Protein AF-0000000072326007 (afdb_homodimer)

pLDDT: mean 93.31, std 6.3, range [55.97, 98.69]

Radius of gyration: 21.07 Å; Cα contacts (8 Å, |Δi|>4): 346; chains: 2; bounding box: 52×55×47 Å

Solvent-accessible surface area (backbone atoms only — not comparable to full-atom values): 16087 Å² total; per-residue (Å²): 111,62,70,92,54,35,61,94,71,36,60,67,53,42,43,45,50,32,36,53,51,51,52,56,65,44,43,69,59,29,54,76,71,71,46,52,70,72,52,46,54,52,47,32,53,38,59,69,48,59,64,36,42,52,63,55,55,14,56,75,69,72,48,51,56,84,61,43,48,60,51,48,52,53,36,33,75,72,50,32,32,45,77,41,69,30,87,87,47,66,87,37,43,30,35,30,66,31,74,58,35,56,54,44,52,60,54,47,60,65,43,43,60,56,51,51,45,61,57,44,60,79,39,83,71,48,75,68,51,49,53,49,52,44,50,54,35,48,47,52,38,52,38,57,58,76,103,113,62,70,90,52,35,61,92,70,35,60,67,53,42,44,44,51,32,37,52,52,51,53,58,6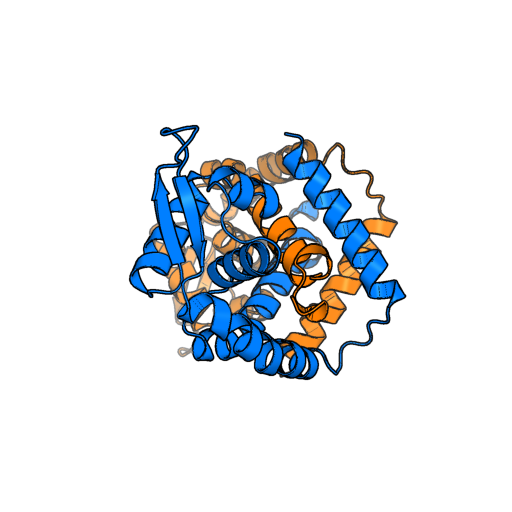6,44,41,68,58,30,53,75,73,71,47,50,70,71,53,46,54,52,47,33,52,38,57,71,48,58,63,37,41,53,64,57,53,14,56,73,68,72,46,50,56,84,60,44,49,60,51,49,53,54,35,33,74,71,50,32,32,45,78,41,70,30,86,87,47,65,87,39,43,30,35,30,65,30,74,59,35,55,53,42,52,61,54,45,60,64,44,43,59,57,50,50,45,62,56,44,61,78,38,83,72,46,73,69,51,49,52,50,51,45,51,54,34,49,48,52,37,54,37,56,57,77,104

Foldseek 3Di:
DPPCPDLVPDPVNVVVVVVVVLQVLCVVLVVVVVAHPVLVLLLVVCLVPFWAWLVVSCVVVVHDSVVSVVSLVVVVVVVQKDWDQDPVHRVTIIIGGDPSSNVVVVVCVVRPCVSVCVVCVPPPDDPVNVVVVVVVVVVVVVVVSVD/DPPVPDLVPDPVNVVVVVVVVLQVLCVVLVVVVVAHPVLVLLLVVCLVPFWAWLVVSCVVVVHDSVVSVVSLVVVVVVVQKDWDQDPVHRVTIIIGGDPSSNVVVVVCVVRPCVSVCVVCVPPPDDPVNVVVVVVVVVVVVVVVSVD

Secondary structure (DSSP, 8-state):
--GGG-GGG-HHHHHHHHHHHHHHHHHHHHHHHT--HHHHHHHHHHHHS-SEEHHHHHHHTT--HHHHHHHHHHHHHTTSEEEEE-SS-TTPEEEEE-HHHHHHHHHHHHHHHHHHHHHTTT----HHHHHHHHHHHHHHHHHHH--/--GGG-GGG-HHHHHHHHHHHHHHHHHHHHHHHT--HHHHHHHHHHHHS-SEEHHHHHHHTT--HHHHHHHHHHHHHTTSEEEEE-SS-TTPEEEEE-HHHHHHHHHHHHHHHHHHHHHTTT----HHHHHHHHHHHHHHHHHHH--

Nearest PDB structures (foldseek):
  1z9c-assembly2_C  TM=9.211E-01  e=9.584E-12  Bacillus subtilis
  7kua-assembly1_A-2  TM=8.214E-01  e=7.691E-07  Pseudomonas putida
  7kfq-assembly1_A  TM=7.464E-01  e=2.850E-07  Variovorax paradoxus
  3voe-assembly1_A  TM=7.636E-01  e=9.858E-07  Escherichia coli K-12
  3bpx-assembly1_A  TM=7.629E-01  e=1.042E-05  unclassified

Sequence (294 aa):
MHEELRLDNQVCFRLYTATRLITQAYTPLLNELGITYPQYLVMMVLWEQDAQPVNDIARRLLLETNTVTPLLQRMEKLGIVTRQRGKEDKRQQIVSLTEKGKAMEEQAYQVIPAGMGRELSACPFQFDDYERLAGELDTIINTLRQRMHEELRLDNQVCFRLYTATRLITQAYTPLLNELGITYPQYLVMMVLWEQDAQPVNDIARRLLLETNTVTPLLQRMEKLGIVTRQRGKEDKRQQIVSLTEKGKAMEEQAYQVIPAGMGRELSACPFQFDDYERLAGELDTIINTLRQR

Structure (mmCIF, N/CA/C/O backbone):
data_AF-0000000072326007-model_v1
#
loop_
_entity.id
_entity.type
_entity.pdbx_description
1 polymer 'HTH-type transcriptional regulator SarZ'
#
loop_
_atom_site.group_PDB
_atom_site.id
_atom_site.type_symbol
_atom_site.label_atom_id
_atom_site.label_alt_id
_atom_site.label_comp_id
_atom_site.label_asym_id
_atom_site.label_entity_id
_atom_site.label_seq_id
_atom_site.pdbx_PDB_ins_code
_atom_site.Cartn_x
_atom_site.Cartn_y
_atom_site.Cartn_z
_atom_site.occupancy
_atom_site.B_iso_or_equiv
_atom_site.auth_seq_id
_atom_site.auth_comp_id
_atom_site.auth_asym_id
_atom_site.auth_atom_id
_atom_site.pdbx_PDB_model_num
ATOM 1 N N . MET A 1 1 ? -3.59 25.75 7.551 1 75.56 1 MET A N 1
ATOM 2 C CA . MET A 1 1 ? -2.947 24.531 7.059 1 75.56 1 MET A CA 1
ATOM 3 C C . MET A 1 1 ? -2.031 24.844 5.879 1 75.56 1 MET A C 1
ATOM 5 O O . MET A 1 1 ? -2.355 25.672 5.035 1 75.56 1 MET A O 1
ATOM 9 N N . HIS A 1 2 ? -0.816 24.359 5.918 1 85.25 2 HIS A N 1
ATOM 10 C CA . HIS A 1 2 ? 0.082 24.453 4.773 1 85.25 2 HIS A CA 1
ATOM 11 C C . HIS A 1 2 ? -0.462 23.672 3.58 1 85.25 2 HIS A C 1
ATOM 13 O O . HIS A 1 2 ? -0.82 22.5 3.711 1 85.25 2 HIS A O 1
ATOM 19 N N . GLU A 1 3 ? -0.587 24.344 2.475 1 85.81 3 GLU A N 1
ATOM 20 C CA . GLU A 1 3 ? -1.157 23.75 1.269 1 85.81 3 GLU A CA 1
ATOM 21 C C . GLU A 1 3 ? -0.431 22.453 0.892 1 85.81 3 GLU A C 1
ATOM 23 O O . GLU A 1 3 ? -1.045 21.516 0.374 1 85.81 3 GLU A O 1
ATOM 28 N N . GLU A 1 4 ? 0.843 22.422 1.226 1 86.12 4 GLU A N 1
ATOM 29 C CA . GLU A 1 4 ? 1.687 21.281 0.894 1 86.12 4 GLU A CA 1
ATOM 30 C C . GLU A 1 4 ? 1.245 20.031 1.651 1 86.12 4 GLU A C 1
ATOM 32 O O . GLU A 1 4 ? 1.586 18.906 1.265 1 86.12 4 GLU A O 1
ATOM 37 N N . LEU A 1 5 ? 0.429 20.297 2.662 1 88.44 5 LEU A N 1
ATOM 38 C CA . LEU A 1 5 ? 0.046 19.172 3.508 1 88.44 5 LEU A CA 1
ATOM 39 C C . LEU A 1 5 ? -1.413 18.797 3.279 1 88.44 5 LEU A C 1
ATOM 41 O O . LEU A 1 5 ? -1.913 17.844 3.883 1 88.44 5 LEU A O 1
ATOM 45 N N . ARG A 1 6 ? -2.041 19.5 2.416 1 91.38 6 ARG A N 1
ATOM 46 C CA . ARG A 1 6 ? -3.438 19.188 2.129 1 91.38 6 ARG A CA 1
ATOM 47 C C . ARG A 1 6 ? -3.576 17.781 1.538 1 91.38 6 ARG A C 1
ATOM 49 O O . ARG A 1 6 ? -2.867 17.438 0.594 1 91.38 6 ARG A O 1
ATOM 56 N N . LEU A 1 7 ? -4.508 17.016 2.074 1 92.94 7 LEU A N 1
ATOM 57 C CA . LEU A 1 7 ? -4.707 15.625 1.706 1 92.94 7 LEU A CA 1
ATOM 58 C C . LEU A 1 7 ? -4.957 15.484 0.208 1 92.94 7 LEU A C 1
ATOM 60 O O . LEU A 1 7 ? -4.375 14.617 -0.447 1 92.94 7 LEU A O 1
ATOM 64 N N . ASP A 1 8 ? -5.77 16.406 -0.329 1 89.88 8 ASP A N 1
ATOM 65 C CA . ASP A 1 8 ? -6.188 16.312 -1.725 1 89.88 8 ASP A CA 1
ATOM 66 C C . ASP A 1 8 ? -5.016 16.578 -2.666 1 89.88 8 ASP A C 1
ATOM 68 O O . ASP A 1 8 ? -5.094 16.281 -3.861 1 89.88 8 ASP A O 1
ATOM 72 N N . ASN A 1 9 ? -3.947 17.188 -2.127 1 87.5 9 ASN A N 1
ATOM 73 C CA . ASN A 1 9 ? -2.777 17.484 -2.939 1 87.5 9 ASN A CA 1
ATOM 74 C C . ASN A 1 9 ? -1.728 16.391 -2.855 1 87.5 9 ASN A C 1
ATOM 76 O O . ASN A 1 9 ? -0.704 16.438 -3.539 1 87.5 9 ASN A O 1
ATOM 80 N N . GLN A 1 10 ? -1.984 15.383 -2.088 1 90.44 10 GLN A N 1
ATOM 81 C CA . GLN A 1 10 ? -1.023 14.312 -1.855 1 90.44 10 GLN A CA 1
ATOM 82 C C . GLN A 1 10 ? -1.213 13.18 -2.857 1 90.44 10 GLN A C 1
ATOM 84 O O . GLN A 1 10 ? -2.133 12.367 -2.721 1 90.44 10 GLN A O 1
ATOM 89 N N . VAL A 1 11 ? -0.327 13.07 -3.82 1 90.12 11 VAL A N 1
ATOM 90 C CA . VAL A 1 11 ? -0.345 11.953 -4.762 1 90.12 11 VAL A CA 1
ATOM 91 C C . VAL A 1 11 ? -0.05 10.648 -4.023 1 90.12 11 VAL A C 1
ATOM 93 O O . VAL A 1 11 ? -0.603 9.602 -4.359 1 90.12 11 VAL A O 1
ATOM 96 N N . CYS A 1 12 ? 0.784 10.797 -2.992 1 92.62 12 CYS A N 1
ATOM 97 C CA . CYS A 1 12 ? 1.143 9.625 -2.199 1 92.62 12 CYS A CA 1
ATOM 98 C C . CYS A 1 12 ? -0.077 9.055 -1.483 1 92.62 12 CYS A C 1
ATOM 100 O O . CYS A 1 12 ? -0.187 7.84 -1.303 1 92.62 12 CYS A O 1
ATOM 102 N N . PHE A 1 13 ? -1.052 9.875 -1.133 1 95.38 13 PHE A N 1
ATOM 103 C CA . PHE A 1 13 ? -2.287 9.383 -0.534 1 95.38 13 PHE A CA 1
ATOM 104 C C . PHE A 1 13 ? -3.1 8.586 -1.546 1 95.38 13 PHE A C 1
ATOM 106 O O . PHE A 1 13 ? -3.641 7.523 -1.22 1 95.38 13 PHE A O 1
ATOM 113 N N . ARG A 1 14 ? -3.207 9.078 -2.771 1 94.81 14 ARG A N 1
ATOM 114 C CA . ARG A 1 14 ? -3.928 8.375 -3.828 1 94.81 14 ARG A CA 1
ATOM 115 C C . ARG A 1 14 ? -3.297 7.012 -4.109 1 94.81 14 ARG A C 1
ATOM 117 O O . ARG A 1 14 ? -4.004 6.023 -4.305 1 94.81 14 ARG A O 1
ATOM 124 N N . LEU A 1 15 ? -1.958 6.992 -4.125 1 95.56 15 LEU A N 1
ATOM 125 C CA . LEU A 1 15 ? -1.24 5.738 -4.32 1 95.56 15 LEU A CA 1
ATOM 126 C C . LEU A 1 15 ? -1.548 4.754 -3.195 1 95.56 15 LEU A C 1
ATOM 128 O O . LEU A 1 15 ? -1.872 3.594 -3.451 1 95.56 15 LEU A O 1
ATOM 132 N N . TYR A 1 16 ? -1.496 5.262 -2.025 1 96.25 16 TYR A N 1
ATOM 133 C CA . TYR A 1 16 ? -1.762 4.453 -0.841 1 96.25 16 TYR A CA 1
ATOM 134 C C . TYR A 1 16 ? -3.182 3.898 -0.867 1 96.25 16 TYR A C 1
ATOM 136 O O . TYR A 1 16 ? -3.391 2.701 -0.655 1 96.25 16 TYR A O 1
ATOM 144 N N . THR A 1 17 ? -4.152 4.73 -1.136 1 96.75 17 THR A N 1
ATOM 145 C CA . THR A 1 17 ? -5.559 4.348 -1.148 1 96.75 17 THR A CA 1
ATOM 146 C C . THR A 1 17 ? -5.836 3.334 -2.254 1 96.75 17 THR A C 1
ATOM 148 O O . THR A 1 17 ? -6.48 2.311 -2.02 1 96.75 17 THR A O 1
ATOM 151 N N . ALA A 1 18 ? -5.312 3.643 -3.451 1 95.56 18 ALA A N 1
ATOM 152 C CA . ALA A 1 18 ? -5.496 2.729 -4.574 1 95.56 18 ALA A CA 1
ATOM 153 C C . ALA A 1 18 ? -4.945 1.344 -4.254 1 95.56 18 ALA A C 1
ATOM 155 O O . ALA A 1 18 ? -5.613 0.333 -4.48 1 95.56 18 ALA A O 1
ATOM 156 N N . THR A 1 19 ? -3.76 1.33 -3.727 1 96.44 19 THR A N 1
ATOM 157 C CA . THR A 1 19 ? -3.102 0.065 -3.422 1 96.44 19 THR A CA 1
ATOM 158 C C . THR A 1 19 ? -3.85 -0.683 -2.32 1 96.44 19 THR A C 1
ATOM 160 O O . THR A 1 19 ? -4 -1.905 -2.387 1 96.44 19 THR A O 1
ATOM 163 N N . ARG A 1 20 ? -4.301 0.01 -1.278 1 95.81 20 ARG A N 1
ATOM 164 C CA . ARG A 1 20 ? -5.086 -0.61 -0.215 1 95.81 20 ARG A CA 1
ATOM 165 C C . ARG A 1 20 ? -6.352 -1.251 -0.77 1 95.81 20 ARG A C 1
ATOM 167 O O . ARG A 1 20 ? -6.664 -2.4 -0.453 1 95.81 20 ARG A O 1
ATOM 174 N N . LEU A 1 21 ? -7.051 -0.555 -1.608 1 95.5 21 LEU A N 1
ATOM 175 C CA . LEU A 1 21 ? -8.305 -1.035 -2.172 1 95.5 21 LEU A CA 1
ATOM 176 C C . LEU A 1 21 ? -8.07 -2.219 -3.104 1 95.5 2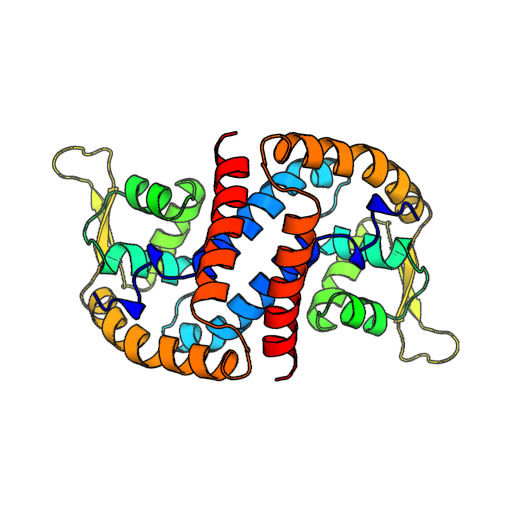1 LEU A C 1
ATOM 178 O O . LEU A 1 21 ? -8.859 -3.168 -3.125 1 95.5 21 LEU A O 1
ATOM 182 N N . ILE A 1 22 ? -6.984 -2.15 -3.879 1 95.19 22 ILE A N 1
ATOM 183 C CA . ILE A 1 22 ? -6.629 -3.256 -4.762 1 95.19 22 ILE A CA 1
ATOM 184 C C . ILE A 1 22 ? -6.309 -4.496 -3.932 1 95.19 22 ILE A C 1
ATOM 186 O O . ILE A 1 22 ? -6.805 -5.59 -4.223 1 95.19 22 ILE A O 1
ATOM 190 N N . THR A 1 23 ? -5.48 -4.34 -2.924 1 95.94 23 THR A N 1
ATOM 191 C CA . THR A 1 23 ? -5.121 -5.469 -2.07 1 95.94 23 THR A CA 1
ATOM 192 C C . THR A 1 23 ? -6.352 -6.027 -1.366 1 95.94 23 THR A C 1
ATOM 194 O O . THR A 1 23 ? -6.488 -7.242 -1.217 1 95.94 23 THR A O 1
ATOM 197 N N . GLN A 1 24 ? -7.254 -5.141 -0.968 1 95.25 24 GLN A N 1
ATOM 198 C CA . GLN A 1 24 ? -8.516 -5.566 -0.37 1 95.25 24 GLN A CA 1
ATOM 199 C C . GLN A 1 24 ? -9.336 -6.391 -1.354 1 95.25 24 GLN A C 1
ATOM 201 O O . GLN A 1 24 ? -10.023 -7.34 -0.958 1 95.25 24 GLN A O 1
ATOM 206 N N . ALA A 1 25 ? -9.281 -6.02 -2.605 1 95.06 25 ALA A N 1
ATOM 207 C CA . ALA A 1 25 ? -10.016 -6.746 -3.639 1 95.06 25 ALA A CA 1
ATOM 208 C C . ALA A 1 25 ? -9.422 -8.133 -3.857 1 95.06 25 ALA A C 1
ATOM 210 O O . ALA A 1 25 ? -10.133 -9.078 -4.199 1 95.06 25 ALA A O 1
ATOM 211 N N . TYR A 1 26 ? -8.094 -8.258 -3.656 1 96.62 26 TYR A N 1
ATOM 212 C CA . TYR A 1 26 ? -7.418 -9.539 -3.803 1 96.62 26 TYR A CA 1
ATOM 213 C C . TYR A 1 26 ? -7.758 -10.469 -2.645 1 96.62 26 TYR A C 1
ATOM 215 O O . TYR A 1 26 ? -7.73 -11.695 -2.793 1 96.62 26 TYR A O 1
ATOM 223 N N . THR A 1 27 ? -8.055 -9.906 -1.534 1 97.19 27 THR A N 1
ATOM 224 C CA . THR A 1 27 ? -8.055 -10.617 -0.261 1 97.19 27 THR A CA 1
ATOM 225 C C . THR A 1 27 ? -9.039 -11.781 -0.298 1 97.19 27 THR A C 1
ATOM 227 O O . THR A 1 27 ? -8.664 -12.93 -0.028 1 97.19 27 THR A O 1
ATOM 230 N N . PRO A 1 28 ? -10.305 -11.555 -0.719 1 96.56 28 PRO A N 1
ATOM 231 C CA . PRO A 1 28 ? -11.234 -12.688 -0.725 1 96.56 28 PRO A CA 1
ATOM 232 C C . PRO A 1 28 ? -10.812 -13.797 -1.688 1 96.56 28 PRO A C 1
ATOM 234 O O . PRO A 1 28 ? -11.062 -14.977 -1.429 1 96.56 28 PRO A O 1
ATOM 237 N N . LEU A 1 29 ? -10.188 -13.445 -2.779 1 97.19 29 LEU A N 1
ATOM 238 C CA . LEU A 1 29 ? -9.719 -14.422 -3.758 1 97.19 29 LEU A CA 1
ATOM 239 C C . LEU A 1 29 ? -8.539 -15.219 -3.209 1 97.19 29 LEU A C 1
ATOM 241 O O . LEU A 1 29 ? -8.484 -16.438 -3.373 1 97.19 29 LEU A O 1
ATOM 245 N N . LEU A 1 30 ? -7.656 -14.547 -2.463 1 97.75 30 LEU A N 1
ATOM 246 C CA . LEU A 1 30 ? -6.453 -15.18 -1.928 1 97.75 30 LEU A CA 1
ATOM 247 C C . LEU A 1 30 ? -6.781 -16.016 -0.692 1 97.75 30 LEU A C 1
ATOM 249 O O . LEU A 1 30 ? -6.125 -17.016 -0.425 1 97.75 30 LEU A O 1
ATOM 253 N N . ASN A 1 31 ? -7.824 -15.547 -0.003 1 96.94 31 ASN A N 1
ATOM 254 C CA . ASN A 1 31 ? -8.305 -16.359 1.11 1 96.94 31 ASN A CA 1
ATOM 255 C C . ASN A 1 31 ? -8.711 -17.75 0.651 1 96.94 31 ASN A C 1
ATOM 257 O O . ASN A 1 31 ? -8.492 -18.734 1.366 1 96.94 31 ASN A O 1
ATOM 261 N N . GLU A 1 32 ? -9.258 -17.828 -0.503 1 95.56 32 GLU A N 1
ATOM 262 C CA . GLU A 1 32 ? -9.641 -19.125 -1.064 1 95.56 32 GLU A CA 1
ATOM 263 C C . GLU A 1 32 ? -8.414 -20 -1.299 1 95.56 32 GLU A C 1
ATOM 265 O O . GLU A 1 32 ? -8.508 -21.234 -1.23 1 95.56 32 GLU A O 1
ATOM 270 N N . LEU A 1 33 ? -7.297 -19.375 -1.522 1 96.56 33 LEU A N 1
ATOM 271 C CA . LEU A 1 33 ? -6.055 -20.078 -1.784 1 96.56 33 LEU A CA 1
ATOM 272 C C . LEU A 1 33 ? -5.258 -20.281 -0.497 1 96.56 33 LEU A C 1
ATOM 274 O O . LEU A 1 33 ? -4.281 -21.031 -0.476 1 96.56 33 LEU A O 1
ATOM 278 N N . GLY A 1 34 ? -5.66 -19.578 0.556 1 97.19 34 GLY A N 1
ATOM 279 C CA . GLY A 1 34 ? -5.023 -19.719 1.854 1 97.19 34 GLY A CA 1
ATOM 280 C C . GLY A 1 34 ? -3.729 -18.938 1.977 1 97.19 34 GLY A C 1
ATOM 281 O O . GLY A 1 34 ? -2.842 -19.312 2.746 1 97.19 34 GLY A O 1
ATOM 282 N N . ILE A 1 35 ? -3.535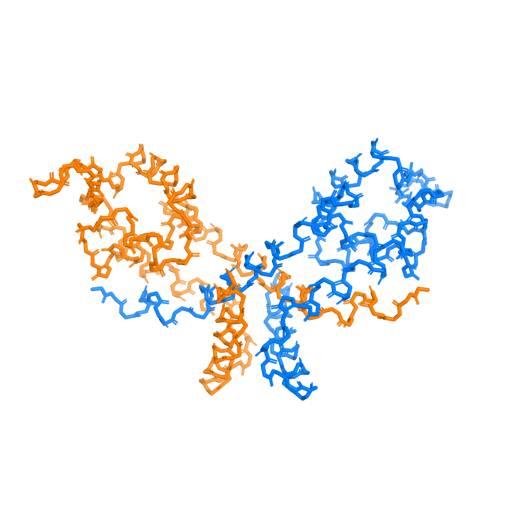 -17.906 1.145 1 98 35 ILE A N 1
ATOM 283 C CA . ILE A 1 35 ? -2.291 -17.141 1.195 1 98 35 ILE A CA 1
ATOM 284 C C . ILE A 1 35 ? -2.6 -15.648 1.201 1 98 35 ILE A C 1
ATOM 286 O O . ILE A 1 35 ? -3.725 -15.234 0.909 1 98 35 ILE A O 1
ATOM 290 N N . THR A 1 36 ? -1.61 -14.875 1.538 1 97.62 36 THR A N 1
ATOM 291 C CA . THR A 1 36 ? -1.691 -13.422 1.516 1 97.62 36 THR A CA 1
ATOM 292 C C . THR A 1 36 ? -1.123 -12.867 0.212 1 97.62 36 THR A C 1
ATOM 294 O O . THR A 1 36 ? -0.585 -13.617 -0.605 1 97.62 36 THR A O 1
ATOM 297 N N . TYR A 1 37 ? -1.28 -11.594 0.051 1 97.69 37 TYR A N 1
ATOM 298 C CA . TYR A 1 37 ? -0.826 -10.977 -1.191 1 97.69 37 TYR A CA 1
ATOM 299 C C . TYR A 1 37 ? 0.685 -11.109 -1.344 1 97.69 37 TYR A C 1
ATOM 301 O O . TYR A 1 37 ? 1.176 -11.508 -2.404 1 97.69 37 TYR A O 1
ATOM 309 N N . PRO A 1 38 ? 1.472 -10.836 -0.233 1 98 38 PRO A N 1
ATOM 310 C CA . PRO A 1 38 ? 2.918 -10.992 -0.4 1 98 38 PRO A CA 1
ATOM 311 C C . PRO A 1 38 ? 3.32 -12.43 -0.74 1 98 38 PRO A C 1
ATOM 313 O O . PRO A 1 38 ? 4.215 -12.648 -1.561 1 98 38 PRO A O 1
ATOM 316 N N . GLN A 1 39 ? 2.637 -13.297 -0.151 1 98.12 39 GLN A N 1
ATOM 317 C CA . GLN A 1 39 ? 2.904 -14.703 -0.452 1 98.12 39 GLN A CA 1
ATOM 318 C C . GLN A 1 39 ? 2.533 -15.039 -1.894 1 98.12 39 GLN A C 1
ATOM 320 O O . GLN A 1 39 ? 3.232 -15.805 -2.559 1 98.12 39 GLN A O 1
ATOM 325 N N . TYR A 1 40 ? 1.471 -14.469 -2.344 1 98.25 40 TYR A N 1
ATOM 326 C CA . TYR A 1 40 ? 1.048 -14.633 -3.729 1 98.25 40 TYR A CA 1
ATOM 327 C C . TYR A 1 40 ? 2.127 -14.148 -4.691 1 98.25 40 TYR A C 1
ATOM 329 O O . TYR A 1 40 ? 2.402 -14.805 -5.703 1 98.25 40 TYR A O 1
ATOM 337 N N . LEU A 1 41 ? 2.736 -13.055 -4.383 1 98 41 LEU A N 1
ATOM 338 C CA . LEU A 1 41 ? 3.811 -12.523 -5.219 1 98 41 LEU A CA 1
ATOM 339 C C . LEU A 1 41 ? 4.984 -13.5 -5.277 1 98 41 LEU A C 1
ATOM 341 O O . LEU A 1 41 ? 5.578 -13.695 -6.34 1 98 41 LEU A O 1
ATOM 345 N N . VAL A 1 42 ? 5.293 -14.094 -4.137 1 98.38 42 VAL A N 1
ATOM 346 C CA . VAL A 1 42 ? 6.34 -15.109 -4.109 1 98.38 42 VAL A CA 1
ATOM 347 C C . VAL A 1 42 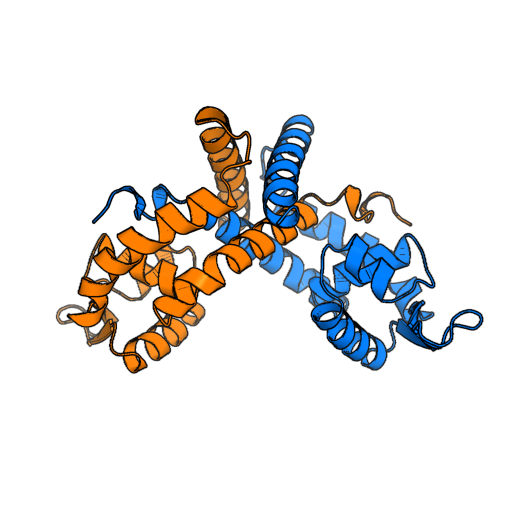? 5.957 -16.266 -5.027 1 98.38 42 VAL A C 1
ATOM 349 O O . VAL A 1 42 ? 6.785 -16.766 -5.797 1 98.38 42 VAL A O 1
ATOM 352 N N . MET A 1 43 ? 4.73 -16.672 -4.953 1 98.25 43 MET A N 1
ATOM 353 C CA . MET A 1 43 ? 4.254 -17.766 -5.789 1 98.25 43 MET A CA 1
ATOM 354 C C . MET A 1 43 ? 4.402 -17.422 -7.27 1 98.25 43 MET A C 1
ATOM 356 O O . MET A 1 43 ? 4.844 -18.25 -8.062 1 98.25 43 MET A O 1
ATOM 360 N N . MET A 1 44 ? 4.043 -16.266 -7.633 1 97.5 44 MET A N 1
ATOM 361 C CA . MET A 1 44 ? 4.152 -15.844 -9.023 1 97.5 44 MET A CA 1
ATOM 362 C C . MET A 1 44 ? 5.594 -15.961 -9.516 1 97.5 44 MET A C 1
ATOM 364 O O . MET A 1 44 ? 5.832 -16.422 -10.633 1 97.5 44 MET A O 1
ATOM 368 N N . VAL A 1 45 ? 6.523 -15.531 -8.688 1 98.06 45 VAL A N 1
ATOM 369 C CA . VAL A 1 45 ? 7.938 -15.609 -9.031 1 98.06 45 VAL A CA 1
ATOM 370 C C . VAL A 1 45 ? 8.344 -17.078 -9.234 1 98.06 45 VAL A C 1
ATOM 372 O O . VAL A 1 45 ? 9.016 -17.406 -10.211 1 98.06 45 VAL A O 1
ATOM 375 N N . LEU A 1 46 ? 7.871 -17.906 -8.367 1 98.31 46 LEU A N 1
ATOM 376 C CA . LEU A 1 46 ? 8.273 -19.312 -8.391 1 98.31 46 LEU A CA 1
ATOM 377 C C . LEU A 1 46 ? 7.559 -20.062 -9.508 1 98.31 46 LEU A C 1
ATOM 379 O O . LEU A 1 46 ? 8.109 -21 -10.086 1 98.31 46 LEU A O 1
ATOM 383 N N . TRP A 1 47 ? 6.348 -19.656 -9.812 1 97.56 47 TRP A N 1
ATOM 384 C CA . TRP A 1 47 ? 5.633 -20.266 -10.938 1 97.56 47 TRP A CA 1
ATOM 385 C C . TRP A 1 47 ? 6.336 -19.953 -12.258 1 97.56 47 TRP A C 1
ATOM 387 O O . TRP A 1 47 ? 6.32 -20.781 -13.172 1 97.56 47 TRP A O 1
ATOM 397 N N . GLU A 1 48 ? 6.938 -18.844 -12.312 1 96.56 48 GLU A N 1
ATOM 398 C CA . GLU A 1 48 ? 7.691 -18.469 -13.5 1 96.56 48 GLU A CA 1
ATOM 399 C C . GLU A 1 48 ? 9.008 -19.234 -13.594 1 96.56 48 GLU A C 1
ATOM 401 O O . GLU A 1 48 ? 9.406 -19.672 -14.672 1 96.56 48 GLU A O 1
ATOM 406 N N . GLN A 1 49 ? 9.711 -19.281 -12.469 1 96.44 49 GLN A N 1
ATOM 407 C CA . GLN A 1 49 ? 10.961 -20.031 -12.344 1 96.44 49 GLN A CA 1
ATOM 408 C C . GLN A 1 49 ? 11.07 -20.688 -10.977 1 96.44 49 GLN A C 1
ATOM 410 O O . GLN A 1 49 ? 11.25 -20.016 -9.961 1 96.44 49 GLN A O 1
ATOM 415 N N . ASP A 1 50 ? 11.078 -21.984 -11.008 1 97.19 50 ASP A N 1
ATOM 416 C CA . ASP A 1 50 ? 11.133 -22.75 -9.766 1 97.19 50 ASP A CA 1
ATOM 417 C C . ASP A 1 50 ? 12.57 -22.875 -9.266 1 97.19 50 ASP A C 1
ATOM 419 O O . ASP A 1 50 ? 13.516 -22.484 -9.953 1 97.19 50 ASP A O 1
ATOM 423 N N . ALA A 1 51 ? 12.656 -23.281 -8.055 1 96.69 51 ALA A N 1
ATOM 424 C CA . ALA A 1 51 ? 13.953 -23.594 -7.465 1 96.69 51 ALA A CA 1
ATOM 425 C C . ALA A 1 51 ? 14.914 -22.422 -7.582 1 96.69 51 ALA A C 1
ATOM 427 O O . ALA A 1 51 ? 15.914 -22.484 -8.312 1 96.69 51 ALA A O 1
ATOM 428 N N . GLN A 1 52 ? 14.695 -21.453 -6.848 1 96.62 52 GLN A N 1
ATOM 429 C CA . GLN A 1 52 ? 15.484 -20.219 -6.879 1 96.62 52 GLN A CA 1
ATOM 430 C C . GLN A 1 52 ? 16.078 -19.906 -5.508 1 96.62 52 GLN A C 1
ATOM 432 O O . GLN A 1 52 ? 15.469 -20.219 -4.48 1 96.62 52 GLN A O 1
ATOM 437 N N . PRO A 1 53 ? 17.25 -19.266 -5.496 1 97.12 53 PRO A N 1
ATOM 438 C CA . PRO A 1 53 ? 17.766 -18.766 -4.219 1 97.12 53 PRO A CA 1
ATOM 439 C C . PRO A 1 53 ? 16.844 -17.703 -3.596 1 97.12 53 PRO A C 1
ATOM 441 O O . PRO A 1 53 ? 16.25 -16.891 -4.312 1 97.12 53 PRO A O 1
ATOM 444 N N . VAL A 1 54 ? 16.828 -17.688 -2.285 1 97.38 54 VAL A N 1
ATOM 445 C CA . VAL A 1 54 ? 16.047 -16.703 -1.551 1 97.38 54 VAL A CA 1
ATOM 446 C C . VAL A 1 54 ? 16.391 -15.305 -2.037 1 97.38 54 VAL A C 1
ATOM 448 O O . VAL A 1 54 ? 15.5 -14.469 -2.24 1 97.38 54 VAL A O 1
ATOM 451 N N . ASN A 1 55 ? 17.641 -15.062 -2.326 1 96.69 55 ASN A N 1
ATOM 452 C CA . ASN A 1 55 ? 18.094 -13.742 -2.734 1 96.69 55 ASN A CA 1
ATOM 453 C C . ASN A 1 55 ? 17.531 -13.352 -4.098 1 96.69 55 ASN A C 1
ATOM 455 O O . ASN A 1 55 ? 17.266 -12.172 -4.352 1 96.69 55 ASN A O 1
ATOM 459 N N . ASP A 1 56 ? 17.406 -14.266 -4.941 1 97.31 56 ASP A N 1
ATOM 460 C CA . ASP A 1 56 ? 16.875 -13.984 -6.266 1 97.31 56 ASP A CA 1
ATOM 461 C C . ASP A 1 56 ? 15.391 -13.648 -6.195 1 97.31 56 ASP A C 1
ATOM 463 O O . ASP A 1 56 ? 14.914 -12.766 -6.918 1 97.31 56 ASP A O 1
ATOM 467 N N . ILE A 1 57 ? 14.672 -14.367 -5.328 1 98.06 57 ILE A N 1
ATOM 468 C CA . ILE A 1 57 ? 13.258 -14.078 -5.117 1 98.06 57 ILE A CA 1
ATOM 469 C C . ILE A 1 57 ? 13.094 -12.672 -4.555 1 98.06 57 ILE A C 1
ATOM 471 O O . ILE A 1 57 ? 12.273 -11.891 -5.039 1 98.06 57 ILE A O 1
ATOM 475 N N . ALA A 1 58 ? 13.922 -12.359 -3.561 1 97.69 58 ALA A N 1
ATOM 476 C CA . ALA A 1 58 ? 13.883 -11.031 -2.945 1 97.69 58 ALA A CA 1
ATOM 477 C C . ALA A 1 58 ? 14.172 -9.945 -3.975 1 97.69 58 ALA A C 1
ATOM 479 O O . ALA A 1 58 ? 13.461 -8.938 -4.035 1 97.69 58 ALA A O 1
ATOM 480 N N . ARG A 1 59 ? 15.164 -10.195 -4.832 1 96.5 59 ARG A N 1
ATOM 481 C CA . ARG A 1 59 ? 15.547 -9.242 -5.863 1 96.5 59 ARG A CA 1
ATOM 482 C C . ARG A 1 59 ? 14.414 -9.023 -6.863 1 96.5 59 ARG A C 1
ATOM 484 O O . ARG A 1 59 ? 14.117 -7.891 -7.234 1 96.5 59 ARG A O 1
ATOM 491 N N . ARG A 1 60 ? 13.789 -10.086 -7.242 1 96.5 60 ARG A N 1
ATOM 492 C CA . ARG A 1 60 ? 12.703 -10.023 -8.219 1 96.5 60 ARG A CA 1
ATOM 493 C C . ARG A 1 60 ? 11.516 -9.242 -7.66 1 96.5 60 ARG A C 1
ATOM 495 O O . ARG A 1 60 ? 10.82 -8.555 -8.406 1 96.5 60 ARG A O 1
ATOM 502 N N . LEU A 1 61 ? 11.273 -9.336 -6.367 1 97.38 61 LEU A N 1
ATOM 503 C CA . LEU A 1 61 ? 10.133 -8.703 -5.727 1 97.38 61 LEU A CA 1
ATOM 504 C C . LEU A 1 61 ? 10.5 -7.316 -5.207 1 97.38 61 LEU A C 1
ATOM 506 O O . LEU A 1 61 ? 9.656 -6.609 -4.652 1 97.38 61 LEU A O 1
ATOM 510 N N . LEU A 1 62 ? 11.805 -6.98 -5.402 1 96.06 62 LEU A N 1
ATOM 511 C CA . LEU A 1 62 ? 12.312 -5.715 -4.887 1 96.06 62 LEU A CA 1
ATOM 512 C C . LEU A 1 62 ? 12.117 -5.625 -3.379 1 96.06 62 LEU A C 1
ATOM 514 O O . LEU A 1 62 ? 11.656 -4.605 -2.865 1 96.06 62 LEU A O 1
ATOM 518 N N . LEU A 1 63 ? 12.289 -6.707 -2.76 1 96.44 63 LEU A N 1
ATOM 519 C CA . LEU A 1 63 ? 12.25 -6.797 -1.305 1 96.44 63 LEU A CA 1
ATOM 520 C C . LEU A 1 63 ? 13.625 -7.156 -0.743 1 96.44 63 LEU A C 1
ATOM 522 O O . LEU A 1 63 ? 14.531 -7.52 -1.495 1 96.44 63 LEU A O 1
ATOM 526 N N . GLU A 1 64 ? 13.766 -7.008 0.536 1 94.88 64 GLU A N 1
ATOM 527 C CA . GLU A 1 64 ? 14.953 -7.48 1.245 1 94.88 64 GLU A CA 1
ATOM 528 C C . GLU A 1 64 ? 14.75 -8.891 1.781 1 94.88 64 GLU A C 1
ATOM 530 O O . GLU A 1 64 ? 13.625 -9.281 2.105 1 94.88 64 GLU A O 1
ATOM 535 N N . THR A 1 65 ? 15.828 -9.594 1.957 1 95.12 65 THR A N 1
ATOM 536 C CA . THR A 1 65 ? 15.773 -10.969 2.438 1 95.12 65 THR A CA 1
ATOM 537 C C . THR A 1 65 ? 15.125 -11.031 3.816 1 95.12 65 THR A C 1
ATOM 539 O O . THR A 1 65 ? 14.43 -12 4.137 1 95.12 65 THR A O 1
ATOM 542 N N . ASN A 1 66 ? 15.281 -10.086 4.598 1 95.12 66 ASN A N 1
ATOM 543 C CA . ASN A 1 66 ? 14.695 -10.062 5.934 1 95.12 66 ASN A CA 1
ATOM 544 C C . ASN A 1 66 ? 13.172 -10.008 5.879 1 95.12 66 ASN A C 1
ATOM 546 O O . ASN A 1 66 ? 12.5 -10.359 6.848 1 95.12 66 ASN A O 1
ATOM 550 N N . THR A 1 67 ? 12.586 -9.594 4.727 1 94.75 67 THR A N 1
ATOM 551 C CA . THR A 1 67 ? 11.148 -9.578 4.504 1 94.75 67 THR A CA 1
ATOM 552 C C . THR A 1 67 ? 10.688 -10.898 3.881 1 94.75 67 THR A C 1
ATOM 554 O O . THR A 1 67 ? 9.641 -11.438 4.262 1 94.75 67 THR A O 1
ATOM 557 N N . VAL A 1 68 ? 11.477 -11.391 3.004 1 97.69 68 VAL A N 1
ATOM 558 C CA . VAL A 1 68 ? 11.086 -12.555 2.221 1 97.69 68 VAL A CA 1
ATOM 559 C C . VAL A 1 68 ? 11.242 -13.82 3.064 1 97.69 68 VAL A C 1
ATOM 561 O O . VAL A 1 68 ? 10.43 -14.75 2.961 1 97.69 68 VAL A O 1
ATOM 564 N N . THR A 1 69 ? 12.195 -13.867 3.896 1 97.06 69 THR A N 1
ATOM 565 C CA . THR A 1 69 ? 12.516 -15.07 4.656 1 97.06 69 THR A CA 1
ATOM 566 C C . THR A 1 69 ? 11.344 -15.469 5.547 1 97.06 69 THR A C 1
ATOM 568 O O . THR A 1 69 ? 10.875 -16.609 5.496 1 97.06 69 THR A O 1
ATOM 571 N N . PRO A 1 70 ? 10.82 -14.523 6.367 1 97.5 70 PRO A N 1
ATOM 572 C CA . PRO A 1 70 ? 9.672 -14.906 7.184 1 97.5 70 PRO A CA 1
ATOM 573 C C . PRO A 1 70 ? 8.469 -15.336 6.344 1 97.5 70 PRO A C 1
ATOM 575 O O . PRO A 1 70 ? 7.707 -16.219 6.754 1 97.5 70 PRO A O 1
ATOM 578 N N . LEU A 1 71 ? 8.25 -14.672 5.199 1 97.75 71 LEU A N 1
ATOM 579 C CA . LEU A 1 71 ? 7.188 -15.078 4.281 1 97.75 71 LEU A CA 1
ATOM 580 C C . LEU A 1 71 ? 7.355 -16.531 3.859 1 97.75 71 LEU A C 1
ATOM 582 O O . LEU A 1 71 ? 6.398 -17.312 3.891 1 97.75 71 LEU A O 1
ATOM 586 N N . LEU A 1 72 ? 8.594 -16.844 3.529 1 98.44 72 LEU A N 1
ATOM 587 C CA . LEU A 1 72 ? 8.898 -18.188 3.062 1 98.44 72 LEU A CA 1
ATOM 588 C C . LEU A 1 72 ? 8.719 -19.203 4.188 1 98.44 72 LEU A C 1
ATOM 590 O O . LEU A 1 72 ? 8.273 -20.328 3.945 1 98.44 72 LEU A O 1
ATOM 594 N N . GLN A 1 73 ? 9.086 -18.828 5.367 1 98 73 GLN A N 1
ATOM 595 C CA . GLN A 1 73 ? 8.875 -19.703 6.516 1 98 73 GLN A CA 1
ATOM 596 C C . GLN A 1 73 ? 7.398 -20.031 6.699 1 98 73 GLN A C 1
ATOM 598 O O . GLN A 1 73 ? 7.031 -21.188 6.91 1 98 73 GLN A O 1
ATOM 603 N N . ARG A 1 74 ? 6.582 -19.016 6.594 1 98.19 74 ARG A N 1
ATOM 604 C CA . ARG A 1 74 ? 5.141 -19.203 6.711 1 98.19 74 ARG A CA 1
ATOM 605 C C . ARG A 1 74 ? 4.609 -20.078 5.578 1 98.19 74 ARG A C 1
ATOM 607 O O . ARG A 1 74 ? 3.764 -20.953 5.797 1 98.19 74 ARG A O 1
ATOM 614 N N . MET A 1 75 ? 5.145 -19.875 4.43 1 98.5 75 MET A N 1
ATOM 615 C CA . MET A 1 75 ? 4.695 -20.625 3.252 1 98.5 75 MET A CA 1
ATOM 616 C C . MET A 1 75 ? 5.137 -22.078 3.328 1 98.5 75 MET A C 1
ATOM 618 O O . MET A 1 75 ? 4.434 -22.969 2.852 1 98.5 75 MET A O 1
ATOM 622 N N . GLU A 1 76 ? 6.301 -22.297 3.885 1 98.44 76 GLU A N 1
ATOM 623 C CA . GLU A 1 76 ? 6.766 -23.656 4.113 1 98.44 76 GLU A CA 1
ATOM 624 C C . GLU A 1 76 ? 5.852 -24.391 5.09 1 98.44 76 GLU A C 1
ATOM 626 O O . GLU A 1 76 ? 5.543 -25.562 4.891 1 98.44 76 GLU A O 1
ATOM 631 N N . LYS A 1 77 ? 5.477 -23.703 6.121 1 98.25 77 LYS A N 1
ATOM 632 C CA . LYS A 1 77 ? 4.555 -24.281 7.098 1 98.25 77 LYS A CA 1
ATOM 633 C C . LYS A 1 77 ? 3.209 -24.609 6.457 1 98.25 77 LYS A C 1
ATOM 635 O O . LYS A 1 77 ? 2.551 -25.578 6.844 1 98.25 77 LYS A O 1
ATOM 640 N N . LEU A 1 78 ? 2.809 -23.812 5.441 1 97.75 78 LEU A N 1
ATOM 641 C CA . LEU A 1 78 ? 1.575 -24.047 4.703 1 97.75 78 LEU A CA 1
ATOM 642 C C . LEU A 1 78 ? 1.737 -25.219 3.742 1 97.75 78 LEU A C 1
ATOM 644 O O . LEU A 1 78 ? 0.76 -25.688 3.148 1 97.75 78 LEU A O 1
ATOM 648 N N . GLY A 1 79 ? 3.002 -25.641 3.547 1 98.31 79 GLY A N 1
ATOM 649 C CA . GLY A 1 79 ? 3.287 -26.797 2.711 1 98.31 79 GLY A CA 1
ATOM 650 C C . GLY A 1 79 ? 3.307 -26.484 1.229 1 98.31 79 GLY A C 1
ATOM 651 O O . GLY A 1 79 ? 3.119 -27.359 0.391 1 98.31 79 GLY A O 1
ATOM 652 N N . ILE A 1 80 ? 3.555 -25.172 0.868 1 98.5 80 ILE A N 1
ATOM 653 C CA . ILE A 1 80 ? 3.434 -24.812 -0.541 1 98.5 80 ILE A CA 1
ATOM 654 C C . ILE A 1 80 ? 4.82 -24.547 -1.127 1 98.5 80 ILE A C 1
ATOM 656 O O . ILE A 1 80 ? 4.984 -24.516 -2.348 1 98.5 80 ILE A O 1
ATOM 660 N N . VAL A 1 81 ? 5.816 -24.422 -0.19 1 98.69 81 VAL A N 1
ATOM 661 C CA . VAL A 1 81 ? 7.199 -24.328 -0.645 1 98.69 81 VAL A CA 1
ATOM 662 C C . VAL A 1 81 ? 8.109 -25.141 0.271 1 98.69 81 VAL A C 1
ATOM 664 O O . VAL A 1 81 ? 7.715 -25.5 1.383 1 98.69 81 VAL A O 1
ATOM 667 N N . THR A 1 82 ? 9.25 -25.453 -0.217 1 98.31 82 THR A N 1
ATOM 668 C CA . THR A 1 82 ? 10.336 -26.031 0.568 1 98.31 82 THR A CA 1
ATOM 669 C C . THR A 1 82 ? 11.602 -25.188 0.459 1 98.31 82 THR A C 1
ATOM 671 O O . THR A 1 82 ? 11.781 -24.469 -0.516 1 98.31 82 THR A O 1
ATOM 674 N N . ARG A 1 83 ? 12.32 -25.203 1.455 1 96.25 83 ARG A N 1
ATOM 675 C CA . ARG A 1 83 ? 13.617 -24.547 1.472 1 96.25 83 ARG A CA 1
ATOM 676 C C . ARG A 1 83 ? 14.734 -25.531 1.807 1 96.25 83 ARG A C 1
ATOM 678 O O . ARG A 1 83 ? 14.641 -26.266 2.791 1 96.25 83 ARG A O 1
ATOM 685 N N . GLN A 1 84 ? 15.742 -25.531 0.979 1 94.75 84 GLN A N 1
ATOM 686 C CA . GLN A 1 84 ? 16.875 -26.422 1.182 1 94.75 84 GLN A CA 1
ATOM 687 C C . GLN A 1 84 ? 18.188 -25.719 0.892 1 94.75 84 GLN A C 1
ATOM 689 O O . GLN A 1 84 ? 18.234 -24.797 0.077 1 94.75 84 GLN A O 1
ATOM 694 N N . ARG A 1 85 ? 19.234 -26.25 1.593 1 91.5 85 ARG A N 1
ATOM 695 C CA . ARG A 1 85 ? 20.562 -25.703 1.315 1 91.5 85 ARG A CA 1
ATOM 696 C C . ARG A 1 85 ? 21.031 -26.078 -0.082 1 91.5 85 ARG A C 1
ATOM 698 O O . ARG A 1 85 ? 20.812 -27.219 -0.525 1 91.5 85 ARG A O 1
ATOM 705 N N . GLY A 1 86 ? 21.594 -25.062 -0.752 1 84.94 86 GLY A N 1
ATOM 706 C CA . GLY A 1 86 ? 22.109 -25.297 -2.096 1 84.94 86 GLY A CA 1
ATOM 707 C C . GLY A 1 86 ? 23.219 -26.328 -2.141 1 84.94 86 GLY A C 1
ATOM 708 O O . GLY A 1 86 ? 23.953 -26.484 -1.168 1 84.94 86 GLY A O 1
ATOM 709 N N . LYS A 1 87 ? 23.266 -26.953 -3.225 1 83.25 87 LYS A N 1
ATOM 710 C CA . LYS A 1 87 ? 24.297 -27.969 -3.406 1 83.25 87 LYS A CA 1
ATOM 711 C C . LYS A 1 87 ? 25.656 -27.328 -3.689 1 83.25 87 LYS A C 1
ATOM 713 O O . LYS A 1 87 ? 26.688 -27.75 -3.156 1 83.25 87 LYS A O 1
ATOM 718 N N . GLU A 1 88 ? 25.703 -26.359 -4.48 1 81.19 88 GLU A N 1
ATOM 719 C CA . GLU A 1 88 ? 26.938 -25.703 -4.902 1 81.19 88 GLU A CA 1
ATOM 720 C C . GLU A 1 88 ? 27.375 -24.672 -3.887 1 81.19 88 GLU A C 1
ATOM 722 O O . GLU A 1 88 ? 28.562 -24.562 -3.566 1 81.19 88 GLU A O 1
ATOM 727 N N . ASP A 1 89 ? 26.5 -23.891 -3.592 1 82.44 89 ASP A N 1
ATOM 728 C CA . ASP A 1 89 ? 26.734 -22.875 -2.559 1 82.44 89 ASP A CA 1
ATOM 729 C C . ASP A 1 89 ? 25.875 -23.156 -1.322 1 82.44 89 ASP A C 1
ATOM 731 O O . ASP A 1 89 ? 24.703 -22.812 -1.283 1 82.44 89 ASP A O 1
ATOM 735 N N . LYS A 1 90 ? 26.531 -23.719 -0.371 1 80.31 90 LYS A N 1
ATOM 736 C CA . LYS A 1 90 ? 25.812 -24.156 0.823 1 80.31 90 LYS A CA 1
ATOM 737 C C . LYS A 1 90 ? 25.297 -22.969 1.633 1 80.31 90 LYS A C 1
ATOM 739 O O . LYS A 1 90 ? 24.484 -23.141 2.545 1 80.31 90 LYS A O 1
ATOM 744 N N . ARG A 1 91 ? 25.734 -21.781 1.248 1 81.88 91 ARG A N 1
ATOM 745 C CA . ARG A 1 91 ? 25.25 -20.594 1.955 1 81.88 91 ARG A CA 1
ATOM 746 C C . ARG A 1 91 ? 23.922 -20.125 1.403 1 81.88 91 ARG A C 1
ATOM 748 O O . ARG A 1 91 ? 23.203 -19.359 2.057 1 81.88 91 ARG A O 1
ATOM 755 N N . GLN A 1 92 ? 23.609 -20.734 0.301 1 89.75 92 GLN A N 1
ATOM 756 C CA . GLN A 1 92 ? 22.359 -20.312 -0.327 1 89.75 92 GLN A CA 1
ATOM 757 C C . GLN A 1 92 ? 21.203 -21.234 0.073 1 89.75 92 GLN A C 1
ATOM 759 O O . GLN A 1 92 ? 21.391 -22.438 0.201 1 89.75 92 GLN A O 1
ATOM 764 N N . GLN A 1 93 ? 20.141 -20.609 0.308 1 94.44 93 GLN A N 1
ATOM 765 C CA . GLN A 1 93 ? 18.906 -21.375 0.491 1 94.44 93 GLN A CA 1
ATOM 766 C C . GLN A 1 93 ? 18.062 -21.375 -0.784 1 94.44 93 GLN A C 1
ATOM 768 O O . GLN A 1 93 ? 17.672 -20.312 -1.279 1 94.44 93 GLN A O 1
ATOM 773 N N . ILE A 1 94 ? 17.875 -22.594 -1.272 1 97.5 94 ILE A N 1
ATOM 774 C CA . ILE A 1 94 ? 17.078 -22.734 -2.49 1 97.5 94 ILE A CA 1
ATOM 775 C C . ILE A 1 94 ? 15.617 -22.969 -2.127 1 97.5 94 ILE A C 1
ATOM 777 O O . ILE A 1 94 ? 15.312 -23.844 -1.315 1 97.5 94 ILE A O 1
ATOM 781 N N . VAL A 1 95 ? 14.711 -22.188 -2.727 1 98.44 95 VAL A N 1
ATOM 782 C CA . VAL A 1 95 ? 13.273 -22.297 -2.512 1 98.44 95 VAL A CA 1
ATOM 783 C C . VAL A 1 95 ? 12.617 -22.984 -3.711 1 98.44 95 VAL A C 1
ATOM 785 O O . VAL A 1 95 ? 12.852 -22.594 -4.859 1 98.44 95 VAL A O 1
ATOM 788 N N . SER A 1 96 ? 11.852 -24 -3.398 1 98.56 96 SER A N 1
ATOM 789 C CA . SER A 1 96 ? 11.172 -24.734 -4.457 1 98.56 96 SER A CA 1
ATOM 790 C C . SER A 1 96 ? 9.695 -24.922 -4.137 1 98.56 96 SER A C 1
ATOM 792 O O . SER A 1 96 ? 9.305 -24.969 -2.965 1 98.56 96 SER A O 1
ATOM 794 N N . LEU A 1 97 ? 8.914 -24.984 -5.191 1 98.56 97 LEU A N 1
ATOM 795 C CA . LEU A 1 97 ? 7.5 -25.297 -5.02 1 98.56 97 LEU A CA 1
ATOM 796 C C . LEU A 1 97 ? 7.309 -26.766 -4.645 1 98.56 97 LEU A C 1
ATOM 798 O O . LEU A 1 97 ? 7.996 -27.641 -5.172 1 98.56 97 LEU A O 1
ATOM 802 N N . THR A 1 98 ? 6.371 -27 -3.721 1 98.56 98 THR A N 1
ATOM 803 C CA . THR A 1 98 ? 5.855 -28.359 -3.543 1 98.56 98 THR A CA 1
ATOM 804 C C . THR A 1 98 ? 4.836 -28.703 -4.629 1 98.56 98 THR A C 1
ATOM 806 O O . THR A 1 98 ? 4.52 -27.859 -5.473 1 98.56 98 THR A O 1
ATOM 809 N N . GLU A 1 99 ? 4.363 -29.969 -4.602 1 98.25 99 GLU A N 1
ATOM 810 C CA . GLU A 1 99 ? 3.287 -30.344 -5.52 1 98.25 99 GLU A CA 1
ATOM 811 C C . GLU A 1 99 ? 2.049 -29.469 -5.289 1 98.25 99 GLU A C 1
ATOM 813 O O . GLU A 1 99 ? 1.381 -29.078 -6.246 1 98.25 99 GLU A O 1
ATOM 818 N N . LYS A 1 100 ? 1.845 -29.203 -4.047 1 98 100 LYS A N 1
ATOM 819 C CA . LYS A 1 100 ? 0.732 -28.328 -3.689 1 98 100 LYS A C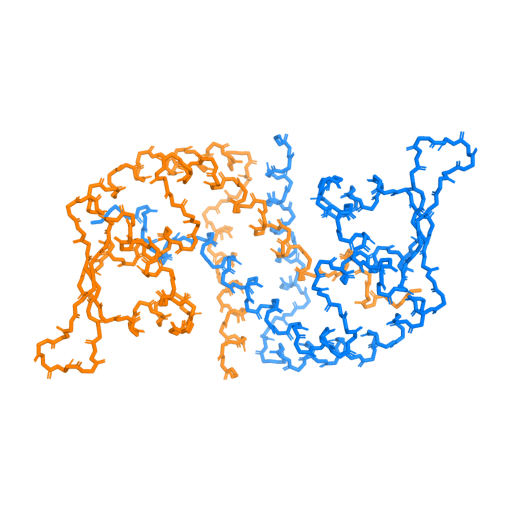A 1
ATOM 820 C C . LYS A 1 100 ? 0.931 -26.922 -4.258 1 98 100 LYS A C 1
ATOM 822 O O . LYS A 1 100 ? 0.001 -26.344 -4.82 1 98 100 LYS A O 1
ATOM 827 N N . GLY A 1 101 ? 2.131 -26.359 -4.121 1 98.19 101 GLY A N 1
ATOM 828 C CA . GLY A 1 101 ? 2.451 -25.047 -4.648 1 98.19 101 GLY A CA 1
ATOM 829 C C . GLY A 1 101 ? 2.322 -24.953 -6.16 1 98.19 101 GLY A C 1
ATOM 830 O O . GLY A 1 101 ? 1.832 -23.953 -6.688 1 98.19 101 GLY A O 1
ATOM 831 N N . LYS A 1 102 ? 2.699 -26.016 -6.812 1 97.75 102 LYS A N 1
ATOM 832 C CA . LYS A 1 102 ? 2.58 -26.062 -8.266 1 97.75 102 LYS A CA 1
ATOM 833 C C . LYS A 1 102 ? 1.116 -26.109 -8.695 1 97.75 102 LYS A C 1
ATOM 835 O O . LYS A 1 102 ? 0.721 -25.422 -9.641 1 97.75 102 LYS A O 1
ATOM 840 N N . ALA A 1 103 ? 0.377 -26.875 -7.996 1 96.81 103 ALA A N 1
ATOM 841 C CA . ALA A 1 103 ? -1.038 -27.031 -8.32 1 96.81 103 ALA A CA 1
ATOM 842 C C . ALA A 1 103 ? -1.801 -25.734 -8.094 1 96.81 103 ALA A C 1
ATOM 844 O O . ALA A 1 103 ? -2.801 -25.469 -8.766 1 96.81 103 ALA A O 1
ATOM 845 N N . MET A 1 104 ? -1.317 -24.891 -7.234 1 97.31 104 MET A N 1
ATOM 846 C CA . MET A 1 104 ? -1.967 -23.625 -6.879 1 97.31 104 MET A CA 1
ATOM 847 C C . MET A 1 104 ? -1.962 -22.672 -8.062 1 97.31 104 MET A C 1
ATOM 849 O O . MET A 1 104 ? -2.76 -21.734 -8.102 1 97.31 104 MET A O 1
ATOM 853 N N . GLU A 1 105 ? -1.024 -22.875 -8.977 1 97.06 105 GLU A N 1
ATOM 854 C CA . GLU A 1 105 ? -0.971 -21.984 -10.133 1 97.06 105 GLU A CA 1
ATOM 855 C C . GLU A 1 105 ? -2.281 -22.016 -10.914 1 97.06 105 GLU A C 1
ATOM 857 O O . GLU A 1 105 ? -2.816 -20.969 -11.281 1 97.06 105 GLU A O 1
ATOM 862 N N . GLU A 1 106 ? -2.74 -23.266 -11.164 1 96.56 106 GLU A N 1
ATOM 863 C CA . GLU A 1 106 ? -3.982 -23.422 -11.914 1 96.56 106 GLU A CA 1
ATOM 864 C C . GLU A 1 106 ? -5.168 -22.859 -11.133 1 96.56 106 GLU A C 1
ATOM 866 O O . GLU A 1 106 ? -6.07 -22.25 -11.719 1 96.56 106 GLU A O 1
ATOM 871 N N . GLN A 1 107 ? -5.148 -23.062 -9.875 1 96.44 107 GLN A N 1
ATOM 872 C CA . GLN A 1 107 ? -6.203 -22.516 -9.031 1 96.44 107 GLN A CA 1
ATOM 873 C C . GLN A 1 107 ? -6.211 -20.984 -9.094 1 96.44 107 GLN A C 1
ATOM 875 O O . GLN A 1 107 ? -7.273 -20.375 -9.227 1 96.44 107 GLN A O 1
ATOM 880 N N . ALA A 1 108 ? -5.051 -20.375 -8.953 1 96.81 108 ALA A N 1
ATOM 881 C CA . ALA A 1 108 ? -4.914 -18.922 -9.031 1 96.81 108 ALA A CA 1
ATOM 882 C C . ALA A 1 108 ? -5.379 -18.391 -10.391 1 96.81 108 ALA A C 1
ATOM 884 O O . ALA A 1 108 ? -6.074 -17.391 -10.461 1 96.81 108 ALA A O 1
ATOM 885 N N . TYR A 1 109 ? -4.992 -19.125 -11.445 1 95.88 109 TYR A N 1
ATOM 886 C CA . TYR A 1 109 ? -5.363 -18.734 -12.797 1 95.88 109 TYR A CA 1
ATOM 887 C C . TYR A 1 109 ? -6.879 -18.703 -12.961 1 95.88 109 TYR A C 1
ATOM 889 O O . TYR A 1 109 ? -7.418 -17.844 -13.664 1 95.88 109 TYR A O 1
ATOM 897 N N . GLN A 1 110 ? -7.566 -19.578 -12.312 1 95 110 GLN A N 1
ATOM 898 C CA . GLN A 1 110 ? -9.016 -19.688 -12.445 1 95 110 GLN A CA 1
ATOM 899 C C . GLN A 1 110 ? -9.734 -18.625 -11.641 1 95 110 GLN A C 1
ATOM 901 O O . GLN A 1 110 ? -10.805 -18.156 -12.031 1 95 110 GLN A O 1
ATOM 906 N N . VAL A 1 111 ? -9.125 -18.188 -10.578 1 95.44 111 VAL A N 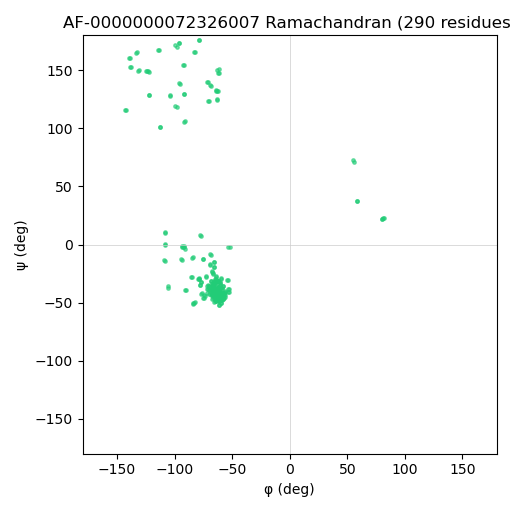1
ATOM 907 C CA . VAL A 1 111 ? -9.883 -17.391 -9.609 1 95.44 111 VAL A CA 1
ATOM 908 C C . VAL A 1 111 ? -9.477 -15.93 -9.719 1 95.44 111 VAL A C 1
ATOM 910 O O . VAL A 1 111 ? -10.32 -15.031 -9.641 1 95.44 111 VAL A O 1
ATOM 913 N N . ILE A 1 112 ? -8.25 -15.609 -9.945 1 94.88 112 ILE A N 1
ATOM 914 C CA . ILE A 1 112 ? -7.75 -14.258 -9.719 1 94.88 112 ILE A CA 1
ATOM 915 C C . ILE A 1 112 ? -8.086 -13.375 -10.922 1 94.88 112 ILE A C 1
ATOM 917 O O . ILE A 1 112 ? -8.68 -12.305 -10.766 1 94.88 112 ILE A O 1
ATOM 921 N N . PRO A 1 113 ? -7.77 -13.844 -12.188 1 92.75 113 PRO A N 1
ATOM 922 C CA . PRO A 1 113 ? -8.102 -12.969 -13.312 1 92.75 113 PRO A CA 1
ATOM 923 C C . PRO A 1 113 ? -9.602 -12.672 -13.406 1 92.75 113 PRO A C 1
ATOM 925 O O . PRO A 1 113 ? -9.992 -11.523 -13.617 1 92.75 113 PRO A O 1
ATOM 928 N N . ALA A 1 114 ? -10.422 -13.664 -13.203 1 91.88 114 ALA A N 1
ATOM 929 C CA . ALA A 1 114 ? -11.867 -13.477 -13.273 1 91.88 114 ALA A CA 1
ATOM 930 C C . ALA A 1 114 ? -12.359 -12.602 -12.125 1 91.88 114 ALA A C 1
ATOM 932 O O . ALA A 1 114 ? -13.195 -11.719 -12.32 1 91.88 114 ALA A O 1
ATOM 933 N N . GLY A 1 115 ? -11.93 -12.867 -10.922 1 93.38 115 GLY A N 1
ATOM 934 C CA . GLY A 1 115 ? -12.328 -12.086 -9.758 1 93.38 115 GLY A CA 1
ATOM 935 C C . GLY A 1 115 ? -11.914 -10.633 -9.844 1 93.38 115 GLY A C 1
ATOM 936 O O . GLY A 1 115 ? -12.734 -9.734 -9.633 1 93.38 115 GLY A O 1
ATOM 937 N N . MET A 1 116 ? -10.656 -10.422 -10.188 1 92.38 116 MET A N 1
ATOM 938 C CA . MET A 1 116 ? -10.156 -9.055 -10.297 1 92.38 116 MET A CA 1
ATOM 939 C C . MET A 1 116 ? -10.773 -8.352 -11.5 1 92.38 116 MET A C 1
ATOM 941 O O . MET A 1 116 ? -11.016 -7.141 -11.461 1 92.38 116 MET A O 1
ATOM 945 N N . GLY A 1 117 ? -10.984 -9.141 -12.586 1 90.44 117 GLY A N 1
ATOM 946 C CA . GLY A 1 117 ? -11.703 -8.594 -13.727 1 90.44 117 GLY A CA 1
ATOM 947 C C . GLY A 1 117 ? -13.078 -8.062 -13.359 1 90.44 117 GLY A C 1
ATOM 948 O O . GLY A 1 117 ? -13.484 -6.996 -13.828 1 90.44 117 GLY A O 1
ATOM 949 N N . ARG A 1 118 ? -13.75 -8.75 -12.523 1 90.38 118 ARG A N 1
ATOM 950 C CA . ARG A 1 118 ? -15.055 -8.32 -12.062 1 90.38 118 ARG A CA 1
ATOM 951 C C . ARG A 1 118 ? -14.945 -7.047 -11.227 1 90.38 118 ARG A C 1
ATOM 953 O O . ARG A 1 118 ? -15.758 -6.125 -11.375 1 90.38 118 ARG A O 1
ATOM 960 N N . GLU A 1 119 ? -13.977 -6.984 -10.312 1 89.62 119 GLU A N 1
ATOM 961 C CA . GLU A 1 119 ? -13.773 -5.828 -9.438 1 89.62 119 GLU A CA 1
ATOM 962 C C . GLU A 1 119 ? -13.438 -4.582 -10.25 1 89.62 119 GLU A C 1
ATOM 964 O O . GLU A 1 119 ? -13.812 -3.469 -9.875 1 89.62 119 GLU A O 1
ATOM 969 N N . LEU A 1 120 ? -12.789 -4.805 -11.344 1 89.12 120 LEU A N 1
ATOM 970 C CA . LEU A 1 120 ? -12.297 -3.664 -12.117 1 89.12 120 LEU A CA 1
ATOM 971 C C . LEU A 1 120 ? -13.094 -3.494 -13.406 1 89.12 120 LEU A C 1
ATOM 973 O O . LEU A 1 120 ? -12.68 -2.756 -14.305 1 89.12 120 LEU A O 1
ATOM 977 N N . SER A 1 121 ? -14.18 -4.168 -13.594 1 86.5 121 SER A N 1
ATOM 978 C CA . SER A 1 121 ? -14.938 -4.215 -14.836 1 86.5 121 SER A CA 1
ATOM 979 C C . SER A 1 121 ? -15.422 -2.826 -15.242 1 86.5 121 SER A C 1
ATOM 981 O O . SER A 1 121 ? -15.523 -2.52 -16.422 1 86.5 121 SER A O 1
ATOM 983 N N . ALA A 1 122 ? -15.641 -1.971 -14.312 1 83.12 122 ALA A N 1
ATOM 984 C CA . ALA A 1 122 ? -16.156 -0.637 -14.602 1 83.12 122 ALA A CA 1
ATOM 985 C C . ALA A 1 122 ? -15.023 0.356 -14.828 1 83.12 122 ALA A C 1
ATOM 987 O O . ALA A 1 122 ? -15.266 1.527 -15.133 1 83.12 122 ALA A O 1
ATOM 988 N N . CYS A 1 123 ? -13.852 -0.169 -14.641 1 84.94 123 CYS A N 1
ATOM 989 C CA . CYS A 1 123 ? -12.703 0.712 -14.836 1 84.94 123 CYS A CA 1
ATOM 990 C C . CYS A 1 123 ? -12.531 1.062 -16.312 1 84.94 123 CYS A C 1
ATOM 992 O O . CYS A 1 123 ? -12.406 0.174 -17.156 1 84.94 123 CYS A O 1
ATOM 994 N N . PRO A 1 124 ? -12.523 2.252 -16.672 1 82.81 124 PRO A N 1
ATOM 995 C CA . PRO A 1 124 ? -12.516 2.674 -18.078 1 82.81 124 PRO A CA 1
ATOM 996 C C . PRO A 1 124 ? -11.133 2.551 -18.719 1 82.81 124 PRO A C 1
ATOM 998 O O . PRO A 1 124 ? -10.953 2.943 -19.875 1 82.81 124 PRO A O 1
ATOM 1001 N N . PHE A 1 125 ? -10.25 1.964 -18.031 1 81.19 125 PHE A N 1
ATOM 1002 C CA . PHE A 1 125 ? -8.883 1.898 -18.516 1 81.19 125 PHE A CA 1
ATOM 1003 C C . PHE A 1 125 ? -8.805 1.084 -19.812 1 81.19 125 PHE A C 1
ATOM 1005 O O . PHE A 1 125 ? -9.422 0.022 -19.906 1 81.19 125 PHE A O 1
ATOM 1012 N N . GLN A 1 126 ? -8.094 1.647 -20.797 1 83.12 126 GLN A N 1
ATOM 1013 C CA . GLN A 1 126 ? -7.699 0.935 -22.016 1 83.12 126 GLN A CA 1
ATOM 1014 C C . GLN A 1 126 ? -6.25 0.462 -21.922 1 83.12 126 GLN A C 1
ATOM 1016 O O . GLN A 1 126 ? -5.543 0.786 -20.969 1 83.12 126 GLN A O 1
ATOM 1021 N N . PHE A 1 127 ? -5.855 -0.335 -22.891 1 80.5 127 PHE A N 1
ATOM 1022 C CA . PHE A 1 127 ? -4.512 -0.896 -22.906 1 80.5 127 PHE A CA 1
ATOM 1023 C C . PHE A 1 127 ? -3.465 0.205 -22.781 1 80.5 127 PHE A C 1
ATOM 1025 O O . PHE A 1 127 ? -2.52 0.083 -22 1 80.5 127 PHE A O 1
ATOM 1032 N N . ASP A 1 128 ? -3.67 1.263 -23.422 1 83.38 128 ASP A N 1
ATOM 1033 C CA . ASP A 1 128 ? -2.717 2.369 -23.406 1 83.38 128 ASP A CA 1
ATOM 1034 C C . ASP A 1 128 ? -2.648 3.023 -22.031 1 83.38 128 ASP A C 1
ATOM 1036 O O . ASP A 1 128 ? -1.58 3.455 -21.594 1 83.38 128 ASP A O 1
ATOM 1040 N N . ASP A 1 129 ? -3.775 3.027 -21.375 1 86.62 129 ASP A N 1
ATOM 1041 C CA . ASP A 1 129 ? -3.822 3.6 -20.031 1 86.62 129 ASP A CA 1
ATOM 1042 C C . ASP A 1 129 ? -3.004 2.764 -19.047 1 86.62 129 ASP A C 1
ATOM 1044 O O . ASP A 1 129 ? -2.277 3.311 -18.219 1 86.62 129 ASP A O 1
ATOM 1048 N N . TYR A 1 130 ? -3.061 1.527 -19.297 1 85.69 130 TYR A N 1
ATOM 1049 C CA . TYR A 1 130 ? -2.346 0.612 -18.406 1 85.69 130 TYR A CA 1
ATOM 1050 C C . TYR A 1 130 ? -0.838 0.73 -18.609 1 85.69 130 TYR A C 1
ATOM 1052 O O . TYR A 1 130 ? -0.076 0.726 -17.641 1 85.69 130 TYR A O 1
ATOM 1060 N N . GLU A 1 131 ? -0.459 0.825 -19.812 1 89.69 131 GLU A N 1
ATOM 1061 C CA . GLU A 1 131 ? 0.963 0.954 -20.109 1 89.69 131 GLU A CA 1
ATOM 1062 C C . GLU A 1 131 ? 1.529 2.26 -19.547 1 89.69 131 GLU A C 1
ATOM 1064 O O . GLU A 1 131 ? 2.646 2.287 -19.031 1 89.69 131 GLU A O 1
ATOM 1069 N N . ARG A 1 132 ? 0.769 3.238 -19.672 1 90.19 132 ARG A N 1
ATOM 1070 C CA . ARG A 1 132 ? 1.186 4.535 -19.141 1 90.19 132 ARG A CA 1
ATOM 1071 C C . ARG A 1 132 ? 1.31 4.5 -17.625 1 90.19 132 ARG A C 1
ATOM 1073 O O . ARG A 1 132 ? 2.311 4.953 -17.062 1 90.19 132 ARG A O 1
ATOM 1080 N N . LEU A 1 133 ? 0.294 3.99 -17.047 1 92.38 133 LEU A N 1
ATOM 1081 C CA . LEU A 1 133 ? 0.317 3.861 -15.586 1 92.38 133 LEU A CA 1
ATOM 1082 C C . LEU A 1 133 ? 1.51 3.025 -15.133 1 92.38 133 LEU A C 1
ATOM 1084 O O . LEU A 1 133 ? 2.221 3.404 -14.203 1 92.38 133 LEU A O 1
ATOM 1088 N N . ALA A 1 134 ? 1.729 1.941 -15.828 1 92.5 134 ALA A N 1
ATOM 1089 C CA . ALA A 1 134 ? 2.865 1.076 -15.523 1 92.5 134 ALA A CA 1
ATOM 1090 C C . ALA A 1 134 ? 4.184 1.839 -15.633 1 92.5 134 ALA A C 1
ATOM 1092 O O . ALA A 1 134 ? 5.055 1.715 -14.773 1 92.5 134 ALA A O 1
ATOM 1093 N N . GLY A 1 135 ? 4.285 2.629 -16.656 1 92 135 GLY A N 1
ATOM 1094 C CA . GLY A 1 135 ? 5.488 3.42 -16.859 1 92 135 GLY A CA 1
ATOM 1095 C C . GLY A 1 135 ? 5.723 4.441 -15.758 1 92 135 GLY A C 1
ATOM 1096 O O . GLY A 1 135 ? 6.852 4.621 -15.297 1 92 135 GLY A O 1
ATOM 1097 N N . GLU A 1 136 ? 4.703 5.094 -15.383 1 92.5 136 GLU A N 1
ATOM 1098 C CA . GLU A 1 136 ? 4.805 6.078 -14.312 1 92.5 136 GLU A CA 1
ATOM 1099 C C . GLU A 1 136 ? 5.195 5.418 -12.992 1 92.5 136 GLU A C 1
ATOM 1101 O O . GLU A 1 136 ? 6.051 5.93 -12.266 1 92.5 136 GLU A O 1
ATOM 1106 N N . LEU A 1 137 ? 4.598 4.312 -12.703 1 94.12 137 LEU A N 1
ATOM 1107 C CA . LEU A 1 137 ? 4.922 3.578 -11.484 1 94.12 137 LEU A CA 1
ATOM 1108 C C . LEU A 1 137 ? 6.363 3.082 -11.516 1 94.12 137 LEU A C 1
ATOM 1110 O O . LEU A 1 137 ? 7.07 3.16 -10.508 1 94.12 137 LEU A O 1
ATOM 1114 N N . ASP A 1 138 ? 6.816 2.615 -12.68 1 93.81 138 ASP A N 1
ATOM 1115 C CA . ASP A 1 138 ? 8.203 2.17 -12.812 1 93.81 138 ASP A CA 1
ATOM 1116 C C . ASP A 1 138 ? 9.172 3.316 -12.555 1 93.81 138 ASP A C 1
ATOM 1118 O O . ASP A 1 138 ? 10.227 3.117 -11.945 1 93.81 138 ASP A O 1
ATOM 1122 N N . THR A 1 139 ? 8.852 4.496 -13.023 1 92.81 139 THR A N 1
ATOM 1123 C CA . THR A 1 139 ? 9.688 5.668 -12.789 1 92.81 139 THR A CA 1
ATOM 1124 C C . THR A 1 139 ? 9.805 5.961 -11.297 1 92.81 139 THR A C 1
ATOM 1126 O O . THR A 1 139 ? 10.906 6.23 -10.797 1 92.81 139 THR A O 1
ATOM 1129 N N . ILE A 1 140 ? 8.688 5.895 -10.609 1 92.69 140 ILE A N 1
ATOM 1130 C CA . ILE A 1 140 ? 8.68 6.121 -9.164 1 92.69 140 ILE A CA 1
ATOM 1131 C C . ILE A 1 140 ? 9.516 5.051 -8.469 1 92.69 140 ILE A C 1
ATOM 1133 O O . ILE A 1 140 ? 10.367 5.363 -7.637 1 92.69 140 ILE A O 1
ATOM 1137 N N . ILE A 1 141 ? 9.328 3.803 -8.82 1 94.69 141 ILE A N 1
ATOM 1138 C CA . ILE A 1 141 ? 10.023 2.666 -8.227 1 94.69 141 ILE A CA 1
ATOM 1139 C C . ILE A 1 141 ? 11.531 2.818 -8.438 1 94.69 141 ILE A C 1
ATOM 1141 O O . ILE A 1 141 ? 12.312 2.688 -7.492 1 94.69 141 ILE A O 1
ATOM 1145 N N . ASN A 1 142 ? 11.906 3.154 -9.625 1 93.38 142 ASN A N 1
ATOM 1146 C CA . ASN A 1 142 ? 13.32 3.281 -9.953 1 93.38 142 ASN A CA 1
ATOM 1147 C C . ASN A 1 142 ? 13.969 4.445 -9.211 1 93.38 142 ASN A C 1
ATOM 1149 O O . ASN A 1 142 ? 15.133 4.363 -8.812 1 93.38 142 ASN A O 1
ATOM 1153 N N . THR A 1 143 ? 13.219 5.492 -9.055 1 91.31 143 THR A N 1
ATOM 1154 C CA . THR A 1 143 ? 13.719 6.66 -8.336 1 91.31 143 THR A CA 1
ATOM 1155 C C . THR A 1 143 ? 13.945 6.336 -6.859 1 91.31 143 THR A C 1
ATOM 1157 O O . THR A 1 143 ? 14.953 6.734 -6.281 1 91.31 143 THR A O 1
ATOM 1160 N N . LEU A 1 144 ? 13.078 5.555 -6.301 1 91.62 144 LEU A N 1
ATOM 1161 C CA . LEU A 1 144 ? 13.133 5.285 -4.867 1 91.62 144 LEU A CA 1
ATOM 1162 C C . LEU A 1 144 ? 14.109 4.148 -4.566 1 91.62 144 LEU A C 1
ATOM 1164 O O . LEU A 1 144 ? 14.633 4.055 -3.453 1 91.62 144 LEU A O 1
ATOM 1168 N N . ARG A 1 145 ? 14.328 3.227 -5.477 1 86.44 145 ARG A N 1
ATOM 1169 C CA . ARG A 1 145 ? 15.258 2.113 -5.285 1 86.44 145 ARG A CA 1
ATOM 1170 C C . ARG A 1 145 ? 16.703 2.586 -5.379 1 86.44 145 ARG A C 1
ATOM 1172 O O . ARG A 1 145 ? 17.609 1.962 -4.809 1 86.44 145 ARG A O 1
ATOM 1179 N N . GLN A 1 146 ? 17.062 3.459 -6.375 1 70.31 146 GLN A N 1
ATOM 1180 C CA . GLN A 1 146 ? 18.438 3.92 -6.594 1 70.31 146 GLN A CA 1
ATOM 1181 C C . GLN A 1 146 ? 19.031 4.5 -5.312 1 70.31 146 GLN A C 1
ATOM 1183 O O . GLN A 1 146 ? 20.25 4.504 -5.137 1 70.31 146 GLN A O 1
ATOM 1188 N N . ARG A 1 147 ? 18.344 4.586 -4.23 1 56.16 147 ARG A N 1
ATOM 1189 C CA . ARG A 1 147 ? 19.047 5.133 -3.074 1 56.16 147 ARG A CA 1
ATOM 1190 C C . ARG A 1 147 ? 19.422 4.027 -2.096 1 56.16 147 ARG A C 1
ATOM 1192 O O . ARG A 1 147 ? 18.703 3.037 -1.953 1 56.16 147 ARG A O 1
ATOM 1199 N N . MET B 1 1 ? 3.754 -21.453 -17.188 1 76.06 1 MET B N 1
ATOM 1200 C CA . MET B 1 1 ? 3.127 -20.375 -16.406 1 76.06 1 MET B CA 1
ATOM 1201 C C . MET B 1 1 ? 2.1 -19.625 -17.25 1 76.06 1 MET B C 1
ATOM 1203 O O . MET B 1 1 ? 2.309 -19.422 -18.453 1 76.06 1 MET B O 1
ATOM 1207 N N . HIS B 1 2 ? 0.918 -19.422 -16.734 1 85.75 2 HIS B N 1
ATOM 1208 C CA . HIS B 1 2 ? -0.075 -18.578 -17.391 1 85.75 2 HIS B CA 1
ATOM 1209 C C . HIS B 1 2 ? 0.406 -17.125 -17.5 1 85.75 2 HIS B C 1
ATOM 1211 O O . HIS B 1 2 ? 0.815 -16.531 -16.5 1 85.75 2 HIS B O 1
ATOM 1217 N N . GLU B 1 3 ? 0.416 -16.609 -18.688 1 86.25 3 GLU B N 1
ATOM 1218 C CA . GLU B 1 3 ? 0.913 -15.266 -18.938 1 86.25 3 GLU B CA 1
ATOM 1219 C C . GLU B 1 3 ? 0.214 -14.242 -18.062 1 86.25 3 GLU B C 1
ATOM 1221 O O . GLU B 1 3 ? 0.825 -13.258 -17.641 1 86.25 3 GLU B O 1
ATOM 1226 N N . GLU B 1 4 ? -1.028 -14.547 -17.75 1 86.75 4 GLU B N 1
ATOM 1227 C CA . GLU B 1 4 ? -1.847 -13.641 -16.938 1 86.75 4 GLU B CA 1
ATOM 1228 C C . GLU B 1 4 ? -1.3 -13.516 -15.523 1 86.75 4 GLU B C 1
ATOM 1230 O O . GLU B 1 4 ? -1.628 -12.562 -14.805 1 86.75 4 GLU B O 1
ATOM 1235 N N . LEU B 1 5 ? -0.419 -14.461 -15.227 1 89.12 5 LEU B N 1
ATOM 1236 C CA . LEU B 1 5 ? 0.073 -14.484 -13.859 1 89.12 5 LEU B CA 1
ATOM 1237 C C . LEU B 1 5 ? 1.525 -14.023 -13.789 1 89.12 5 LEU B C 1
ATOM 1239 O O . LEU B 1 5 ? 2.109 -13.945 -12.711 1 89.12 5 LEU B O 1
ATOM 1243 N N . ARG B 1 6 ? 2.061 -13.703 -14.906 1 91.88 6 ARG B N 1
ATOM 1244 C CA . ARG B 1 6 ? 3.443 -13.234 -14.922 1 91.88 6 ARG B CA 1
ATOM 1245 C C . ARG B 1 6 ? 3.592 -11.938 -14.141 1 91.88 6 ARG B C 1
ATOM 1247 O O . ARG B 1 6 ? 2.826 -10.992 -14.336 1 91.88 6 ARG B O 1
ATOM 1254 N N . LEU B 1 7 ? 4.59 -11.891 -13.273 1 93.38 7 LEU B N 1
ATOM 1255 C CA . LEU B 1 7 ? 4.812 -10.773 -12.367 1 93.38 7 LEU B CA 1
ATOM 1256 C C . LEU B 1 7 ? 4.957 -9.469 -13.133 1 93.38 7 LEU B C 1
ATOM 1258 O O . LEU B 1 7 ? 4.359 -8.453 -12.766 1 93.38 7 LEU B O 1
ATOM 1262 N N . ASP B 1 8 ? 5.691 -9.523 -14.242 1 90.38 8 ASP B N 1
ATOM 1263 C CA . ASP B 1 8 ? 6.004 -8.312 -15 1 90.38 8 ASP B CA 1
ATOM 1264 C C . ASP B 1 8 ? 4.758 -7.746 -15.68 1 90.38 8 ASP B C 1
ATOM 1266 O O . ASP B 1 8 ? 4.758 -6.602 -16.125 1 90.38 8 ASP B O 1
ATOM 1270 N N . ASN B 1 9 ? 3.719 -8.578 -15.773 1 88.12 9 ASN B N 1
ATOM 1271 C CA . ASN B 1 9 ? 2.48 -8.141 -16.406 1 88.12 9 ASN B CA 1
ATOM 1272 C C . ASN B 1 9 ? 1.483 -7.605 -15.391 1 88.12 9 ASN B C 1
ATOM 1274 O O . ASN B 1 9 ? 0.414 -7.117 -15.758 1 88.12 9 ASN B O 1
ATOM 1278 N N . GLN B 1 10 ? 1.84 -7.645 -14.156 1 90.88 10 GLN B N 1
ATOM 1279 C CA . GLN B 1 10 ? 0.937 -7.246 -13.078 1 90.88 10 GLN B CA 1
ATOM 1280 C C . GLN B 1 10 ? 1.092 -5.766 -12.75 1 90.88 10 GLN B C 1
ATOM 1282 O O . GLN B 1 10 ? 2.051 -5.371 -12.078 1 90.88 10 GLN B O 1
ATOM 1287 N N . VAL B 1 11 ? 0.135 -4.953 -13.141 1 90.5 11 VAL B N 1
ATOM 1288 C CA . VAL B 1 11 ? 0.12 -3.539 -12.773 1 90.5 11 VAL B CA 1
ATOM 1289 C C . VAL B 1 11 ? -0.074 -3.396 -11.266 1 90.5 11 VAL B C 1
ATOM 1291 O O . VAL B 1 11 ? 0.488 -2.49 -10.648 1 90.5 11 VAL B O 1
ATOM 1294 N N . CYS B 1 12 ? -0.836 -4.359 -10.742 1 93 12 CYS B N 1
ATOM 1295 C CA . CYS B 1 12 ? -1.094 -4.336 -9.305 1 93 12 CYS B CA 1
ATOM 1296 C C . CYS B 1 12 ? 0.194 -4.547 -8.516 1 93 12 CYS B C 1
ATOM 1298 O O . CYS B 1 12 ? 0.361 -3.986 -7.43 1 93 12 CYS B O 1
ATOM 1300 N N . PHE B 1 13 ? 1.169 -5.27 -9.039 1 95.62 13 PHE B N 1
ATOM 1301 C CA . PHE B 1 13 ? 2.463 -5.426 -8.391 1 95.62 13 PHE B CA 1
ATOM 1302 C C . PHE B 1 13 ? 3.229 -4.105 -8.383 1 95.62 13 PHE B C 1
ATOM 1304 O O . PHE B 1 13 ? 3.832 -3.738 -7.371 1 95.62 13 PHE B O 1
ATOM 1311 N N . ARG B 1 14 ? 3.217 -3.389 -9.492 1 94.94 14 ARG B N 1
ATOM 1312 C CA . ARG B 1 14 ? 3.883 -2.092 -9.586 1 94.94 14 ARG B CA 1
ATOM 1313 C C . ARG B 1 14 ? 3.285 -1.099 -8.594 1 94.94 14 ARG B C 1
ATOM 1315 O O . ARG B 1 14 ? 4.016 -0.337 -7.957 1 94.94 14 ARG B O 1
ATOM 1322 N N . LEU B 1 15 ? 1.949 -1.129 -8.484 1 95.75 15 LEU B N 1
ATOM 1323 C CA . LEU B 1 15 ? 1.267 -0.271 -7.52 1 95.75 15 LEU B CA 1
ATOM 1324 C C . LEU B 1 15 ? 1.693 -0.607 -6.098 1 95.75 15 LEU B C 1
ATOM 1326 O O . LEU B 1 15 ? 2.041 0.286 -5.32 1 95.75 15 LEU B O 1
ATOM 1330 N N . TYR B 1 16 ? 1.718 -1.844 -5.832 1 96.38 16 TYR B N 1
ATOM 1331 C CA . TYR B 1 16 ? 2.104 -2.33 -4.512 1 96.38 16 TYR B CA 1
ATOM 1332 C C . TYR B 1 16 ? 3.537 -1.934 -4.184 1 96.38 16 TYR B C 1
ATOM 1334 O O . TYR B 1 16 ? 3.811 -1.407 -3.102 1 96.38 16 TYR B O 1
ATOM 1342 N N . THR B 1 17 ? 4.453 -2.162 -5.086 1 96.75 17 THR B N 1
ATOM 1343 C CA . THR B 1 17 ? 5.871 -1.877 -4.891 1 96.75 17 THR B CA 1
ATOM 1344 C C . THR B 1 17 ? 6.102 -0.378 -4.723 1 96.75 17 THR B C 1
ATOM 1346 O O . THR B 1 17 ? 6.805 0.048 -3.805 1 96.75 17 THR B O 1
ATOM 1349 N N . ALA B 1 18 ? 5.477 0.398 -5.625 1 95.44 18 ALA B N 1
ATOM 1350 C CA . ALA B 1 18 ? 5.617 1.85 -5.547 1 95.44 18 ALA B CA 1
ATOM 1351 C C . ALA B 1 18 ? 5.145 2.375 -4.195 1 95.44 18 ALA B C 1
ATOM 1353 O O . ALA B 1 18 ? 5.836 3.174 -3.555 1 95.44 18 ALA B O 1
ATOM 1354 N N . THR B 1 19 ? 4.012 1.906 -3.793 1 96.44 19 THR B N 1
ATOM 1355 C CA . THR B 1 19 ? 3.426 2.375 -2.541 1 96.44 19 THR B CA 1
ATOM 1356 C C . THR B 1 19 ? 4.277 1.939 -1.351 1 96.44 19 THR B C 1
ATOM 1358 O O . THR B 1 19 ? 4.469 2.707 -0.404 1 96.44 19 THR B O 1
ATOM 1361 N N . ARG B 1 20 ? 4.77 0.712 -1.34 1 95.81 20 ARG B N 1
ATOM 1362 C CA . ARG B 1 20 ? 5.648 0.236 -0.278 1 95.81 20 ARG B CA 1
ATOM 1363 C C . ARG B 1 20 ? 6.898 1.103 -0.172 1 95.81 20 ARG B C 1
ATOM 1365 O O . ARG B 1 20 ? 7.277 1.521 0.922 1 95.81 20 ARG B O 1
ATOM 1372 N N . LEU B 1 21 ? 7.508 1.405 -1.279 1 95.44 21 LEU B N 1
ATOM 1373 C CA . LEU B 1 21 ? 8.742 2.189 -1.309 1 95.44 21 LEU B CA 1
ATOM 1374 C C . LEU B 1 21 ? 8.477 3.625 -0.869 1 95.44 21 LEU B C 1
ATOM 1376 O O . LEU B 1 21 ? 9.305 4.227 -0.174 1 95.44 21 LEU B O 1
ATOM 1380 N N . ILE B 1 22 ? 7.336 4.168 -1.282 1 94.94 22 ILE B N 1
ATOM 1381 C CA . ILE B 1 22 ? 6.961 5.516 -0.869 1 94.94 22 ILE B CA 1
ATOM 1382 C C . ILE B 1 22 ? 6.754 5.551 0.644 1 94.94 22 ILE B C 1
ATOM 1384 O O . ILE B 1 22 ? 7.27 6.441 1.326 1 94.94 22 ILE B O 1
ATOM 1388 N N . THR B 1 23 ? 6 4.609 1.158 1 95.81 23 THR B N 1
ATOM 1389 C CA . THR B 1 23 ? 5.75 4.555 2.596 1 95.81 23 THR B CA 1
ATOM 1390 C C . THR B 1 23 ? 7.055 4.359 3.363 1 95.81 23 THR B C 1
ATOM 1392 O O . THR B 1 23 ? 7.25 4.949 4.426 1 95.81 23 THR B O 1
ATOM 1395 N N . GLN B 1 24 ? 7.953 3.561 2.807 1 95.19 24 GLN B N 1
ATOM 1396 C CA . GLN B 1 24 ? 9.273 3.371 3.404 1 95.19 24 GLN B CA 1
ATOM 1397 C C . GLN B 1 24 ? 10.047 4.684 3.445 1 95.19 24 GLN B C 1
ATOM 1399 O O . GLN B 1 24 ? 10.797 4.934 4.391 1 95.19 24 GLN B O 1
ATOM 1404 N N . ALA B 1 25 ? 9.883 5.484 2.426 1 94.81 25 ALA B N 1
ATOM 1405 C CA . ALA B 1 25 ? 10.555 6.777 2.363 1 94.81 25 ALA B CA 1
ATOM 1406 C C . ALA B 1 25 ? 10 7.738 3.412 1 94.81 25 ALA B C 1
ATOM 1408 O O . ALA B 1 25 ? 10.727 8.594 3.928 1 94.81 25 ALA B O 1
ATOM 1409 N N . TYR B 1 26 ? 8.695 7.586 3.73 1 96.38 26 TYR B N 1
ATOM 1410 C CA . TYR B 1 26 ? 8.07 8.422 4.742 1 96.38 26 TYR B CA 1
ATOM 1411 C C . TYR B 1 26 ? 8.531 8.031 6.141 1 96.38 26 TYR B C 1
ATOM 1413 O O . TYR B 1 26 ? 8.539 8.859 7.055 1 96.38 26 TYR B O 1
ATOM 1421 N N . THR B 1 27 ? 8.891 6.812 6.297 1 97.06 27 THR B N 1
ATOM 1422 C CA . THR B 1 27 ? 9.016 6.188 7.609 1 97.06 27 THR B CA 1
ATOM 1423 C C . THR B 1 27 ? 10.039 6.934 8.461 1 97.06 27 THR B C 1
ATOM 1425 O O . THR B 1 27 ? 9.734 7.355 9.578 1 97.06 27 THR B O 1
ATOM 1428 N N . PRO B 1 28 ? 11.258 7.195 7.949 1 96.38 28 PRO B N 1
ATOM 1429 C CA . PRO B 1 28 ? 12.227 7.895 8.797 1 96.38 28 PRO B CA 1
ATOM 1430 C C . PRO B 1 28 ? 11.781 9.305 9.172 1 96.38 28 PRO B C 1
ATOM 1432 O O . PRO B 1 28 ? 12.094 9.781 10.266 1 96.38 28 PRO B O 1
ATOM 1435 N N . LEU B 1 29 ? 11.047 9.961 8.312 1 97 29 LEU B N 1
ATOM 1436 C CA . LEU B 1 29 ? 10.547 11.305 8.578 1 97 29 LEU B CA 1
ATOM 1437 C C . LEU B 1 29 ? 9.445 11.273 9.633 1 97 29 LEU B C 1
ATOM 1439 O O . LEU B 1 29 ? 9.414 12.117 10.531 1 97 29 LEU B O 1
ATOM 1443 N N . LEU B 1 30 ? 8.602 10.242 9.578 1 97.62 30 LEU B N 1
ATOM 1444 C CA . LEU B 1 30 ? 7.465 10.117 10.492 1 97.62 30 LEU B CA 1
ATOM 1445 C C . LEU B 1 30 ? 7.918 9.609 11.852 1 97.62 30 LEU B C 1
ATOM 1447 O O . LEU B 1 30 ? 7.32 9.945 12.875 1 97.62 30 LEU B O 1
ATOM 1451 N N . ASN B 1 31 ? 8.984 8.828 11.805 1 96.81 31 ASN B N 1
ATOM 1452 C CA . ASN B 1 31 ? 9.578 8.406 13.062 1 96.81 31 ASN B CA 1
ATOM 1453 C C . ASN B 1 31 ? 10 9.609 13.914 1 96.81 31 ASN B C 1
ATOM 1455 O O . ASN B 1 31 ? 9.867 9.578 15.141 1 96.81 31 ASN B O 1
ATOM 1459 N N . GLU B 1 32 ? 10.453 10.609 13.258 1 95.38 32 GLU B N 1
ATOM 1460 C CA . GLU B 1 32 ? 10.844 11.828 13.961 1 95.38 32 GLU B CA 1
ATOM 1461 C C . GLU B 1 32 ? 9.633 12.484 14.641 1 95.38 32 GLU B C 1
ATOM 1463 O O . GLU B 1 32 ? 9.773 13.141 15.672 1 95.38 32 GLU B O 1
ATOM 1468 N N . LEU B 1 33 ? 8.484 12.25 14.078 1 96.38 33 LEU B N 1
ATOM 1469 C CA . LEU B 1 33 ? 7.246 12.828 14.602 1 96.38 33 LEU B CA 1
ATOM 1470 C C . LEU B 1 33 ? 6.562 11.859 15.555 1 96.38 33 LEU B C 1
ATOM 1472 O O . LEU B 1 33 ? 5.613 12.234 16.25 1 96.38 33 LEU B O 1
ATOM 1476 N N . GLY B 1 34 ? 7.016 10.617 15.57 1 97.12 34 GLY B N 1
ATOM 1477 C CA . GLY B 1 34 ? 6.484 9.617 16.484 1 97.12 34 GLY B CA 1
ATOM 1478 C C . GLY B 1 34 ? 5.176 9.016 16.016 1 97.12 34 GLY B C 1
ATOM 1479 O O . GLY B 1 34 ? 4.363 8.57 16.828 1 97.12 34 GLY B O 1
ATOM 1480 N N . ILE B 1 35 ? 4.887 9.078 14.695 1 97.94 35 ILE B N 1
ATOM 1481 C CA . ILE B 1 35 ? 3.621 8.555 14.195 1 97.94 35 ILE B CA 1
ATOM 1482 C C . ILE B 1 35 ? 3.873 7.691 12.961 1 97.94 35 ILE B C 1
ATOM 1484 O O . ILE B 1 35 ? 4.957 7.73 12.383 1 97.94 35 ILE B O 1
ATOM 1488 N N . THR B 1 36 ? 2.875 6.934 12.609 1 97.56 36 THR B N 1
ATOM 1489 C CA . THR B 1 36 ? 2.898 6.109 11.406 1 97.56 36 THR B CA 1
ATOM 1490 C C . THR B 1 36 ? 2.217 6.828 10.242 1 97.56 36 THR B C 1
ATOM 1492 O O . THR B 1 36 ? 1.649 7.91 10.422 1 97.56 36 THR B O 1
ATOM 1495 N N . TYR B 1 37 ? 2.316 6.227 9.102 1 97.56 37 TYR B N 1
ATOM 1496 C CA . TYR B 1 37 ? 1.75 6.863 7.914 1 97.56 37 TYR B CA 1
ATOM 1497 C C . TYR B 1 37 ? 0.238 7.004 8.039 1 97.56 37 TYR B C 1
ATOM 1499 O O . TYR B 1 37 ? -0.314 8.078 7.789 1 97.56 37 TYR B O 1
ATOM 1507 N N . PRO B 1 38 ? -0.478 5.914 8.516 1 97.94 38 PRO B N 1
ATOM 1508 C CA . PRO B 1 38 ? -1.927 6.086 8.656 1 97.94 38 PRO B CA 1
ATOM 1509 C C . PRO B 1 38 ? -2.301 7.18 9.656 1 97.94 38 PRO B C 1
ATOM 1511 O O . PRO B 1 38 ? -3.248 7.934 9.422 1 97.94 38 PRO B O 1
ATOM 1514 N N . GLN B 1 39 ? -1.541 7.242 10.648 1 98.06 39 GLN B N 1
ATOM 1515 C CA . GLN B 1 39 ? -1.778 8.289 11.633 1 98.06 39 GLN B CA 1
ATOM 1516 C C . GLN B 1 39 ? -1.503 9.672 11.047 1 98.06 39 GLN B C 1
ATOM 1518 O O . GLN B 1 39 ? -2.219 10.633 11.344 1 98.06 39 GLN B O 1
ATOM 1523 N N . TYR B 1 40 ? -0.494 9.742 10.242 1 98.19 40 TYR B N 1
ATOM 1524 C CA . TYR B 1 40 ? -0.167 10.977 9.547 1 98.19 40 TYR B CA 1
ATOM 1525 C C . TYR B 1 40 ? -1.331 11.445 8.68 1 98.19 40 TYR B C 1
ATOM 1527 O O . TYR B 1 40 ? -1.653 12.633 8.648 1 98.19 40 TYR B O 1
ATOM 1535 N N . LEU B 1 41 ? -1.964 10.523 8.016 1 97.94 41 LEU B N 1
ATOM 1536 C CA . LEU B 1 41 ? -3.115 10.852 7.184 1 97.94 41 LEU B CA 1
ATOM 1537 C C . LEU B 1 41 ? -4.25 11.422 8.023 1 97.94 41 LEU B C 1
ATOM 1539 O O . LEU B 1 41 ? -4.914 12.375 7.617 1 97.94 41 LEU B O 1
ATOM 1543 N N . VAL B 1 42 ? -4.453 10.844 9.188 1 98.31 42 VAL B N 1
ATOM 1544 C CA . VAL B 1 42 ? -5.457 11.375 10.109 1 98.31 42 VAL B CA 1
ATOM 1545 C C . VAL B 1 42 ? -5.098 12.805 10.492 1 98.31 42 VAL B C 1
ATOM 1547 O O . VAL B 1 42 ? -5.961 13.688 10.508 1 98.31 42 VAL B O 1
ATOM 1550 N N . MET B 1 43 ? -3.861 13.016 10.773 1 98.19 43 MET B N 1
ATOM 1551 C CA . MET B 1 43 ? -3.406 14.352 11.148 1 98.19 43 MET B CA 1
ATOM 1552 C C . MET B 1 43 ? -3.67 15.352 10.023 1 98.19 43 MET B C 1
ATOM 1554 O O . MET B 1 43 ? -4.133 16.469 10.281 1 98.19 43 MET B O 1
ATOM 1558 N N . MET B 1 44 ? -3.375 14.984 8.844 1 97.38 44 MET B N 1
ATOM 1559 C CA . MET B 1 44 ? -3.6 15.867 7.707 1 97.38 44 MET B CA 1
ATOM 1560 C C . MET B 1 44 ? -5.062 16.297 7.629 1 97.38 44 MET B C 1
ATOM 1562 O O . MET B 1 44 ? -5.367 17.453 7.383 1 97.38 44 MET B O 1
ATOM 1566 N N . VAL B 1 45 ? -5.953 15.328 7.832 1 98 45 VAL B N 1
ATOM 1567 C CA . VAL B 1 45 ? -7.387 15.609 7.797 1 98 45 VAL B CA 1
ATOM 1568 C C . VAL B 1 45 ? -7.746 16.609 8.898 1 98 45 VAL B C 1
ATOM 1570 O O . VAL B 1 45 ? -8.469 17.578 8.664 1 98 45 VAL B O 1
ATOM 1573 N N . LEU B 1 46 ? -7.188 16.406 10.039 1 98.25 46 LEU B N 1
ATOM 1574 C CA . LEU B 1 46 ? -7.539 17.219 11.195 1 98.25 46 LEU B CA 1
ATOM 1575 C C . LEU B 1 46 ? -6.875 18.594 11.109 1 98.25 46 LEU B C 1
ATOM 1577 O O . LEU B 1 46 ? -7.43 19.578 11.586 1 98.25 46 LEU B O 1
ATOM 1581 N N . TRP B 1 47 ? -5.703 18.641 10.516 1 97.5 47 TRP B N 1
ATOM 1582 C CA . TRP B 1 47 ? -5.047 19.938 10.312 1 97.5 47 TRP B CA 1
ATOM 1583 C C . TRP B 1 47 ? -5.855 20.812 9.359 1 97.5 47 TRP B C 1
ATOM 1585 O O . TRP B 1 47 ? -5.875 22.031 9.5 1 97.5 47 TRP B O 1
ATOM 1595 N N . GLU B 1 48 ? -6.512 20.188 8.469 1 96.44 48 GLU B N 1
ATOM 1596 C CA . GLU B 1 48 ? -7.359 20.906 7.527 1 96.44 48 GLU B CA 1
ATOM 1597 C C . GLU B 1 48 ? -8.648 21.375 8.195 1 96.44 48 GLU B C 1
ATOM 1599 O O . GLU B 1 48 ? -9.109 22.5 7.957 1 96.44 48 GLU B O 1
ATOM 1604 N N . GLN B 1 49 ? -9.266 20.469 8.938 1 96.38 49 GLN B N 1
ATOM 1605 C CA . GLN B 1 49 ? -10.469 20.766 9.703 1 96.38 49 GLN B CA 1
ATOM 1606 C C . GLN B 1 49 ? -10.461 20.031 11.039 1 96.38 49 GLN B C 1
ATOM 1608 O O . GLN B 1 49 ? -10.594 18.797 11.086 1 96.38 49 GLN B O 1
ATOM 1613 N N . ASP B 1 50 ? -10.422 20.797 12.078 1 97.12 50 ASP B N 1
ATOM 1614 C CA . ASP B 1 50 ? -10.359 20.234 13.422 1 97.12 50 ASP B CA 1
ATOM 1615 C C . ASP B 1 50 ? -11.742 19.844 13.922 1 97.12 50 ASP B C 1
ATOM 1617 O O . ASP B 1 50 ? -12.75 20.125 13.266 1 97.12 50 ASP B O 1
ATOM 1621 N N . ALA B 1 51 ? -11.734 19.094 14.953 1 96.69 51 ALA B N 1
ATOM 1622 C CA . ALA B 1 51 ? -12.969 18.75 15.648 1 96.69 51 ALA B CA 1
ATOM 1623 C C . ALA B 1 51 ? -13.984 18.109 14.695 1 96.69 51 ALA B C 1
ATOM 1625 O O . ALA B 1 51 ? -15.039 18.688 14.43 1 96.69 51 ALA B O 1
ATOM 1626 N N . GLN B 1 52 ? -13.734 16.969 14.305 1 96.56 52 GLN B N 1
ATOM 1627 C CA . GLN B 1 52 ? -14.57 16.25 13.352 1 96.56 52 GLN B CA 1
ATOM 1628 C C . GLN B 1 52 ? -15.062 14.93 13.93 1 96.56 52 GLN B C 1
ATOM 1630 O O . GLN B 1 52 ? -14.375 14.305 14.734 1 96.56 52 GLN B O 1
ATOM 1635 N N . PRO B 1 53 ? -16.266 14.516 13.508 1 97.12 53 PRO B N 1
ATOM 1636 C CA . PRO B 1 53 ? -16.703 13.164 13.867 1 97.12 53 PRO B CA 1
ATOM 1637 C C . PRO B 1 53 ? -15.781 12.078 13.305 1 97.12 53 PRO B C 1
ATOM 1639 O O . PRO B 1 53 ? -15.273 12.211 12.188 1 97.12 53 PRO B O 1
ATOM 1642 N N . VAL B 1 54 ? -15.68 11.008 14.047 1 97.38 54 VAL B N 1
ATOM 1643 C CA . VAL B 1 54 ? -14.883 9.867 13.617 1 97.38 54 VAL B CA 1
ATOM 1644 C C . VAL B 1 54 ? -15.32 9.43 12.219 1 97.38 54 VAL B C 1
ATOM 1646 O O . VAL B 1 54 ? -14.484 9.141 11.359 1 97.38 54 VAL B O 1
ATOM 1649 N N . ASN B 1 55 ? -16.594 9.477 11.961 1 96.62 55 ASN B N 1
ATOM 1650 C CA . ASN B 1 55 ? -17.125 9.023 10.68 1 96.62 55 ASN B CA 1
ATOM 1651 C C . ASN B 1 55 ? -16.688 9.922 9.531 1 96.62 55 ASN B C 1
ATOM 1653 O O . ASN B 1 55 ? -16.484 9.453 8.406 1 96.62 55 ASN B O 1
ATOM 1657 N N . ASP B 1 56 ? -16.594 11.141 9.773 1 97.25 56 ASP B N 1
ATOM 1658 C CA . ASP B 1 56 ? -16.172 12.078 8.742 1 97.25 56 ASP B CA 1
ATOM 1659 C C . ASP B 1 56 ? -14.695 11.883 8.391 1 97.25 56 ASP B C 1
ATOM 1661 O O . ASP B 1 56 ? -14.305 11.977 7.227 1 97.25 56 ASP B O 1
ATOM 1665 N N . ILE B 1 57 ? -13.875 11.617 9.43 1 98 57 ILE B N 1
ATOM 1666 C CA . ILE B 1 57 ? -12.461 11.336 9.211 1 98 57 ILE B CA 1
ATOM 1667 C C . ILE B 1 57 ? -12.312 10.062 8.375 1 98 57 ILE B C 1
ATOM 1669 O O . ILE B 1 57 ? -11.562 10.039 7.398 1 98 57 ILE B O 1
ATOM 1673 N N . ALA B 1 58 ? -13.078 9.047 8.75 1 97.62 58 ALA B N 1
ATOM 1674 C CA . ALA B 1 58 ? -13.047 7.777 8.031 1 97.62 58 ALA B CA 1
ATOM 1675 C C . ALA B 1 58 ? -13.453 7.969 6.57 1 97.62 58 ALA B C 1
ATOM 1677 O O . ALA B 1 58 ? -12.789 7.457 5.664 1 97.62 58 ALA B O 1
ATOM 1678 N N . ARG B 1 59 ? -14.5 8.781 6.352 1 96.44 59 ARG B N 1
ATOM 1679 C CA . ARG B 1 59 ? -15 9.047 5.008 1 96.44 59 ARG B CA 1
ATOM 1680 C C . ARG B 1 59 ? -13.953 9.773 4.172 1 96.44 59 ARG B C 1
ATOM 1682 O O . ARG B 1 59 ? -13.727 9.43 3.012 1 96.44 59 ARG B O 1
ATOM 1689 N N . ARG B 1 60 ? -13.312 10.727 4.766 1 96.38 60 ARG B N 1
ATOM 1690 C CA . ARG B 1 60 ? -12.305 11.523 4.078 1 96.38 60 ARG B CA 1
ATOM 1691 C C . ARG B 1 60 ? -11.109 10.664 3.676 1 96.38 60 ARG B C 1
ATOM 1693 O O . ARG B 1 60 ? -10.492 10.891 2.633 1 96.38 60 ARG B O 1
ATOM 1700 N N . LEU B 1 61 ? -10.766 9.664 4.477 1 97.31 61 LEU B N 1
ATOM 1701 C CA . LEU B 1 61 ? -9.602 8.812 4.242 1 97.31 61 LEU B CA 1
ATOM 1702 C C . LEU B 1 61 ? -9.992 7.57 3.445 1 97.31 61 LEU B C 1
ATOM 1704 O O . LEU B 1 61 ? -9.141 6.734 3.137 1 97.31 61 LEU B O 1
ATOM 1708 N N . LEU B 1 62 ? -11.32 7.496 3.16 1 96 62 LEU B N 1
ATOM 1709 C CA . LEU B 1 62 ? -11.836 6.32 2.467 1 96 62 LEU B CA 1
ATOM 1710 C C . LEU B 1 62 ? -11.539 5.051 3.252 1 96 62 LEU B C 1
ATOM 1712 O O . LEU B 1 62 ? -11.07 4.059 2.684 1 96 62 LEU B O 1
ATOM 1716 N N . LEU B 1 63 ? -11.625 5.168 4.496 1 96.31 63 LEU B N 1
ATOM 1717 C CA . LEU B 1 63 ? -11.469 4.039 5.406 1 96.31 63 LEU B CA 1
ATOM 1718 C C . LEU B 1 63 ? -12.781 3.742 6.133 1 96.31 63 LEU B C 1
ATOM 1720 O O . LEU B 1 63 ? -13.727 4.531 6.062 1 96.31 63 LEU B O 1
ATOM 1724 N N . GLU B 1 64 ? -12.836 2.623 6.762 1 94.75 64 GLU B N 1
ATOM 1725 C CA . GLU B 1 64 ? -13.945 2.273 7.645 1 94.75 64 GLU B CA 1
ATOM 1726 C C . GLU B 1 64 ? -13.656 2.674 9.086 1 94.75 64 GLU B C 1
ATOM 1728 O O . GLU B 1 64 ? -12.492 2.684 9.508 1 94.75 64 GLU B O 1
ATOM 1733 N N . THR B 1 65 ? -14.695 2.891 9.836 1 95.12 65 THR B N 1
ATOM 1734 C CA . THR B 1 65 ? -14.555 3.307 11.227 1 95.12 65 THR B CA 1
ATOM 1735 C C . THR B 1 65 ? -13.797 2.252 12.031 1 95.12 65 THR B C 1
ATOM 1737 O O . THR B 1 65 ? -13.047 2.586 12.953 1 95.12 65 THR B O 1
ATOM 1740 N N . ASN B 1 66 ? -13.938 1.064 11.734 1 95.12 66 ASN B N 1
ATOM 1741 C CA . ASN B 1 66 ? -13.258 -0.009 12.453 1 95.12 66 ASN B CA 1
ATOM 1742 C C . ASN B 1 66 ? -11.75 0.054 12.258 1 95.12 66 ASN B C 1
ATOM 1744 O O . ASN B 1 66 ? -10.992 -0.503 13.055 1 95.12 66 ASN B O 1
ATOM 1748 N N . THR B 1 67 ? -11.266 0.759 11.203 1 94.62 67 THR B N 1
ATOM 1749 C CA . THR B 1 67 ? -9.844 0.981 10.945 1 94.62 67 THR B CA 1
ATOM 1750 C C . THR B 1 67 ? -9.367 2.264 11.625 1 94.62 67 THR B C 1
ATOM 1752 O O . THR B 1 67 ? -8.281 2.301 12.203 1 94.62 67 THR B O 1
ATOM 1755 N N . VAL B 1 68 ? -10.203 3.24 11.578 1 97.62 68 VAL B N 1
ATOM 1756 C CA . VAL B 1 68 ? -9.82 4.57 12.047 1 97.62 68 VAL B CA 1
ATOM 1757 C C . VAL B 1 68 ? -9.859 4.609 13.578 1 97.62 68 VAL B C 1
ATOM 1759 O O . VAL B 1 68 ? -9.023 5.254 14.211 1 97.62 68 VAL B O 1
ATOM 1762 N N . THR B 1 69 ? -10.75 3.918 14.156 1 97 69 THR B N 1
ATOM 1763 C CA . THR B 1 69 ? -10.961 3.984 15.602 1 97 69 THR B CA 1
ATOM 1764 C C . THR B 1 69 ? -9.711 3.535 16.359 1 97 69 THR B C 1
ATOM 1766 O O . THR B 1 69 ? -9.211 4.258 17.219 1 97 69 THR B O 1
ATOM 1769 N N . PRO B 1 70 ? -9.18 2.348 16.031 1 97.5 70 PRO B N 1
ATOM 1770 C CA . PRO B 1 70 ? -7.957 1.949 16.719 1 97.5 70 PRO B CA 1
ATOM 1771 C C . PRO B 1 70 ? -6.805 2.924 16.5 1 97.5 70 PRO B C 1
ATOM 1773 O O . PRO B 1 70 ? -5.98 3.129 17.391 1 97.5 70 PRO B O 1
ATOM 1776 N N . LEU B 1 71 ? -6.699 3.473 15.297 1 97.69 71 LEU B N 1
ATOM 1777 C CA . LEU B 1 71 ? -5.691 4.492 15.016 1 97.69 71 LEU B CA 1
ATOM 1778 C C . LEU B 1 71 ? -5.836 5.676 15.969 1 97.69 71 LEU B C 1
ATOM 1780 O O . LEU B 1 71 ? -4.848 6.137 16.547 1 97.69 71 LEU B O 1
ATOM 1784 N N . LEU B 1 72 ? -7.082 6.074 16.109 1 98.38 72 LEU B N 1
ATOM 1785 C CA . LEU B 1 72 ? -7.367 7.227 16.969 1 98.38 72 LEU B CA 1
ATOM 1786 C C . LEU B 1 72 ? -7.066 6.906 18.422 1 98.38 72 LEU B C 1
ATOM 1788 O O . LEU B 1 72 ? -6.602 7.773 19.172 1 98.38 72 LEU B O 1
ATOM 1792 N N . GLN B 1 73 ? -7.355 5.715 18.812 1 97.94 73 GLN B N 1
ATOM 1793 C CA . GLN B 1 73 ? -7.027 5.297 20.172 1 97.94 73 GLN B CA 1
ATOM 1794 C C . GLN B 1 73 ? -5.527 5.391 20.438 1 97.94 73 GLN B C 1
ATOM 1796 O O . GLN B 1 73 ? -5.105 5.91 21.469 1 97.94 73 GLN B O 1
ATOM 1801 N N . ARG B 1 74 ? -4.762 4.922 19.5 1 98.19 74 ARG B N 1
ATOM 1802 C CA . ARG B 1 74 ? -3.311 4.992 19.625 1 98.19 74 ARG B CA 1
ATOM 1803 C C . ARG B 1 74 ? -2.83 6.438 19.625 1 98.19 74 ARG B C 1
ATOM 1805 O O . ARG B 1 74 ? -1.938 6.797 20.406 1 98.19 74 ARG B O 1
ATOM 1812 N N . MET B 1 75 ? -3.451 7.242 18.844 1 98.5 75 MET B N 1
ATOM 1813 C CA . MET B 1 75 ? -3.061 8.648 18.734 1 98.5 75 MET B CA 1
ATOM 1814 C C . MET B 1 75 ? -3.441 9.414 20 1 98.5 75 MET B C 1
ATOM 1816 O O . MET B 1 75 ? -2.742 10.352 20.391 1 98.5 75 MET B O 1
ATOM 1820 N N . GLU B 1 76 ? -4.551 9.047 20.578 1 98.44 76 GLU B N 1
ATOM 1821 C CA . GLU B 1 76 ? -4.949 9.633 21.844 1 98.44 76 GLU B CA 1
ATOM 1822 C C . GLU B 1 76 ? -3.941 9.297 22.953 1 98.44 76 GLU B C 1
ATOM 1824 O O . GLU B 1 76 ? -3.602 10.156 23.766 1 98.44 76 GLU B O 1
ATOM 1829 N N . LYS B 1 77 ? -3.518 8.078 22.969 1 98.19 77 LYS B N 1
ATOM 1830 C CA . LYS B 1 77 ? -2.506 7.656 23.922 1 98.19 77 LYS B CA 1
ATOM 1831 C C . LYS B 1 77 ? -1.198 8.414 23.719 1 98.19 77 LYS B C 1
ATOM 1833 O O . LYS B 1 77 ? -0.478 8.688 24.688 1 98.19 77 LYS B O 1
ATOM 1838 N N . LEU B 1 78 ? -0.902 8.789 22.469 1 97.62 78 LEU B N 1
ATOM 1839 C CA . LEU B 1 78 ? 0.283 9.578 22.141 1 97.62 78 LEU B CA 1
ATOM 1840 C C . LEU B 1 78 ? 0.098 11.031 22.547 1 97.62 78 LEU B C 1
ATOM 1842 O O . LEU B 1 78 ? 1.047 11.82 22.516 1 97.62 78 LEU B O 1
ATOM 1846 N N . GLY B 1 79 ? -1.161 11.391 22.875 1 98.25 79 GLY B N 1
ATOM 1847 C CA . GLY B 1 79 ? -1.463 12.734 23.359 1 98.25 79 GLY B CA 1
ATOM 1848 C C . GLY B 1 79 ? -1.603 13.742 22.234 1 98.25 79 GLY B C 1
ATOM 1849 O O . GLY B 1 79 ? -1.445 14.945 22.453 1 98.25 79 GLY B O 1
ATOM 1850 N N . ILE B 1 80 ? -1.921 13.258 20.984 1 98.5 80 ILE B N 1
ATOM 1851 C CA . ILE B 1 80 ? -1.918 14.203 19.859 1 98.5 80 ILE B CA 1
ATOM 1852 C C . ILE B 1 80 ? -3.352 14.477 19.422 1 98.5 80 ILE B C 1
ATOM 1854 O O . ILE B 1 80 ? -3.609 15.445 18.688 1 98.5 80 ILE B O 1
ATOM 1858 N N . VAL B 1 81 ? -4.289 13.602 19.922 1 98.62 81 VAL B N 1
ATOM 1859 C CA . VAL B 1 81 ? -5.703 13.859 19.688 1 98.62 81 VAL B CA 1
ATOM 1860 C C . VAL B 1 81 ? -6.512 13.555 20.938 1 98.62 81 VAL B C 1
ATOM 1862 O O . VAL B 1 81 ? -6.02 12.875 21.844 1 98.62 81 VAL B O 1
ATOM 1865 N N . THR B 1 82 ? -7.672 14.094 20.984 1 98.31 82 THR B N 1
ATOM 1866 C CA . THR B 1 82 ? -8.664 13.75 22 1 98.31 82 THR B CA 1
ATOM 1867 C C . THR B 1 82 ? -9.969 13.305 21.344 1 98.31 82 THR B C 1
ATOM 1869 O O . THR B 1 82 ? -10.258 13.672 20.203 1 98.31 82 THR B O 1
ATOM 1872 N N . ARG B 1 83 ? -10.617 12.469 21.984 1 96.25 83 ARG B N 1
ATOM 1873 C CA . ARG B 1 83 ? -11.938 12.031 21.547 1 96.25 83 ARG B CA 1
ATOM 1874 C C . ARG B 1 83 ? -12.984 12.289 22.625 1 96.25 83 ARG B C 1
ATOM 1876 O O . ARG B 1 83 ? -12.789 11.922 23.781 1 96.25 83 ARG B O 1
ATOM 1883 N N . GLN B 1 84 ? -14.047 12.938 22.234 1 94.56 84 GLN B N 1
ATOM 1884 C CA . GLN B 1 84 ? -15.125 13.258 23.156 1 94.56 84 GLN B CA 1
ATOM 1885 C C . GLN B 1 84 ? -16.484 13.031 22.516 1 94.56 84 GLN B C 1
ATOM 1887 O O . GLN B 1 84 ? -16.625 13.156 21.297 1 94.56 84 GLN B O 1
ATOM 1892 N N . ARG B 1 85 ? -17.438 12.734 23.422 1 91 85 ARG B N 1
ATOM 1893 C CA . ARG B 1 85 ? -18.797 12.594 22.922 1 91 85 ARG B CA 1
ATOM 1894 C C . ARG B 1 85 ? -19.344 13.938 22.469 1 91 85 ARG B C 1
ATOM 1896 O O . ARG B 1 85 ? -19.125 14.961 23.125 1 91 85 ARG B O 1
ATOM 1903 N N . GLY B 1 86 ? -20.016 13.859 21.297 1 84.88 86 GLY B N 1
ATOM 1904 C CA . GLY B 1 86 ? -20.609 15.07 20.75 1 84.88 86 GLY B CA 1
ATOM 1905 C C . GLY B 1 86 ? -21.688 15.664 21.641 1 84.88 86 GLY B C 1
ATOM 1906 O O . GLY B 1 86 ? -22.344 14.938 22.391 1 84.88 86 GLY B O 1
ATOM 1907 N N . LYS B 1 87 ? -21.781 16.906 21.531 1 82.94 87 LYS B N 1
ATOM 1908 C CA . LYS B 1 87 ? -22.797 17.594 22.328 1 82.94 87 LYS B CA 1
ATOM 1909 C C . LYS B 1 87 ? -24.188 17.406 21.734 1 82.94 87 LYS B C 1
ATOM 1911 O O . LYS B 1 87 ? -25.156 17.188 22.469 1 82.94 87 LYS B O 1
ATOM 1916 N N . GLU B 1 88 ? -24.328 17.484 20.484 1 80.94 88 GLU B N 1
ATOM 1917 C CA . GLU B 1 88 ? -25.609 17.406 19.797 1 80.94 88 GLU B CA 1
ATOM 1918 C C . GLU B 1 88 ? -26.031 15.961 19.562 1 80.94 88 GLU B C 1
ATOM 1920 O O . GLU B 1 88 ? -27.203 15.602 19.75 1 80.94 88 GLU B O 1
ATOM 1925 N N . ASP B 1 89 ? -25.156 15.305 19.047 1 82.19 89 ASP B N 1
ATOM 1926 C CA . ASP B 1 89 ? -25.344 13.875 18.844 1 82.19 89 ASP B CA 1
ATOM 1927 C C . ASP B 1 89 ? -24.406 13.062 19.719 1 82.19 89 ASP B C 1
ATOM 1929 O O . ASP B 1 89 ? -23.234 12.883 19.375 1 82.19 89 ASP B O 1
ATOM 1933 N N . LYS B 1 90 ? -24.938 12.578 20.766 1 80.25 90 LYS B N 1
ATOM 1934 C CA . LYS B 1 90 ? -24.125 11.898 21.75 1 80.25 90 LYS B CA 1
ATOM 1935 C C . LYS B 1 90 ? -23.609 10.57 21.219 1 80.25 90 LYS B C 1
ATOM 1937 O O . LYS B 1 90 ? -22.719 9.953 21.828 1 80.25 90 LYS B O 1
ATOM 1942 N N . ARG B 1 91 ? -24.109 10.18 20.062 1 82 91 ARG B N 1
ATOM 1943 C CA . ARG B 1 91 ? -23.641 8.93 19.469 1 82 91 ARG B CA 1
ATOM 1944 C C . ARG B 1 91 ? -22.359 9.156 18.672 1 82 91 ARG B C 1
ATOM 1946 O O . ARG B 1 91 ? -21.641 8.203 18.375 1 82 91 ARG B O 1
ATOM 1953 N N . GLN B 1 92 ? -22.125 10.414 18.5 1 89.88 92 GLN B N 1
ATOM 1954 C CA . GLN B 1 92 ? -20.938 10.727 17.703 1 89.88 92 GLN B CA 1
ATOM 1955 C C . GLN B 1 92 ? -19.734 10.977 18.594 1 89.88 92 GLN B C 1
ATOM 1957 O O . GLN B 1 92 ? -19.859 11.578 19.672 1 89.88 92 GLN B O 1
ATOM 1962 N N . GLN B 1 93 ? -18.672 10.461 18.172 1 94.44 93 GLN B N 1
ATOM 1963 C CA . GLN B 1 93 ? -17.391 10.797 18.797 1 94.44 93 GLN B CA 1
ATOM 1964 C C . GLN B 1 93 ? -16.656 11.867 18 1 94.44 93 GLN B C 1
ATOM 1966 O O . GLN B 1 93 ? -16.359 11.672 16.812 1 94.44 93 GLN B O 1
ATOM 1971 N N . ILE B 1 94 ? -16.453 12.977 18.688 1 97.44 94 ILE B N 1
ATOM 1972 C CA . ILE B 1 94 ? -15.742 14.078 18.047 1 97.44 94 ILE B CA 1
ATOM 1973 C C . ILE B 1 94 ? -14.25 13.977 18.344 1 97.44 94 ILE B C 1
ATOM 1975 O O . ILE B 1 94 ? -13.852 13.836 19.5 1 97.44 94 ILE B O 1
ATOM 1979 N N . VAL B 1 95 ? -13.414 14.047 17.281 1 98.44 95 VAL B N 1
ATOM 1980 C CA . VAL B 1 95 ? -11.961 13.984 17.391 1 98.44 95 VAL B CA 1
ATOM 1981 C C . VAL B 1 95 ? -11.375 15.391 17.219 1 98.44 95 VAL B C 1
ATOM 1983 O O . VAL B 1 95 ? -11.703 16.078 16.25 1 98.44 95 VAL B O 1
ATOM 1986 N N . SER B 1 96 ? -10.547 15.75 18.172 1 98.5 96 SER B N 1
ATOM 1987 C CA . SER B 1 96 ? -9.914 17.062 18.109 1 98.5 96 SER B CA 1
ATOM 1988 C C . SER B 1 96 ? -8.414 16.969 18.344 1 98.5 96 SER B C 1
ATOM 1990 O O . SER B 1 96 ? -7.941 16.062 19.016 1 98.5 96 SER B O 1
ATOM 1992 N N . LEU B 1 97 ? -7.723 17.891 17.719 1 98.56 97 LEU B N 1
ATOM 1993 C CA . LEU B 1 97 ? -6.285 17.984 17.953 1 98.56 97 LEU B CA 1
ATOM 1994 C C . LEU B 1 97 ? -6.012 18.531 19.359 1 98.56 97 LEU B C 1
ATOM 1996 O O . LEU B 1 97 ? -6.699 19.453 19.812 1 98.56 97 LEU B O 1
ATOM 2000 N N . THR B 1 98 ? -5.004 17.969 20.031 1 98.56 98 THR B N 1
ATOM 2001 C CA . THR B 1 98 ? -4.426 18.625 21.188 1 98.56 98 THR B CA 1
ATOM 2002 C C . THR B 1 98 ? -3.4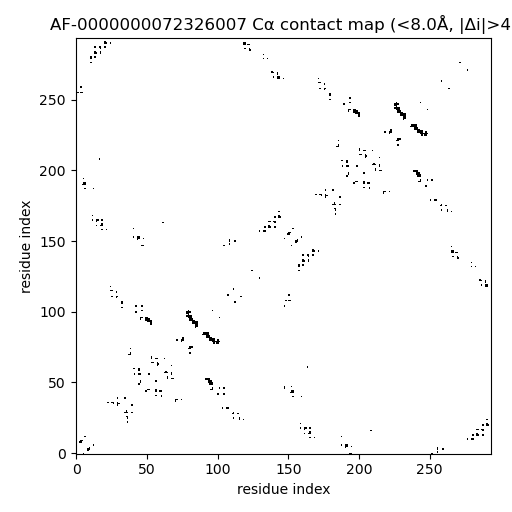77 19.734 20.766 1 98.56 98 THR B C 1
ATOM 2004 O O . THR B 1 98 ? -3.258 19.953 19.562 1 98.56 98 THR B O 1
ATOM 2007 N N . GLU B 1 99 ? -2.941 20.469 21.766 1 98.19 99 GLU B N 1
ATOM 2008 C CA . GLU B 1 99 ? -1.92 21.469 21.469 1 98.19 99 GLU B CA 1
ATOM 2009 C C . GLU B 1 99 ? -0.704 20.828 20.797 1 98.19 99 GLU B C 1
ATOM 2011 O O . GLU B 1 99 ? -0.122 21.406 19.875 1 98.19 99 GLU B O 1
ATOM 2016 N N . LYS B 1 100 ? -0.427 19.672 21.281 1 97.94 100 LYS B N 1
ATOM 2017 C CA . LYS B 1 100 ? 0.673 18.906 20.688 1 97.94 100 LYS B CA 1
ATOM 2018 C C . LYS B 1 100 ? 0.38 18.547 19.234 1 97.94 100 LYS B C 1
ATOM 2020 O O . LYS B 1 100 ? 1.245 18.703 18.375 1 97.94 100 LYS B O 1
ATOM 2025 N N . GLY B 1 101 ? -0.827 18.062 18.953 1 98.12 101 GLY B N 1
ATOM 2026 C CA . GLY B 1 101 ? -1.237 17.719 17.594 1 98.12 101 GLY B CA 1
ATOM 2027 C C . GLY B 1 101 ? -1.216 18.906 16.656 1 98.12 101 GLY B C 1
ATOM 2028 O O . GLY B 1 101 ? -0.799 18.781 15.5 1 98.12 101 GLY B O 1
ATOM 2029 N N . LYS B 1 102 ? -1.607 20.031 17.156 1 97.69 102 LYS B N 1
ATOM 2030 C CA . LYS B 1 102 ? -1.591 21.25 16.359 1 97.69 102 LYS B CA 1
ATOM 2031 C C . LYS B 1 102 ? -0.161 21.688 16.031 1 97.69 102 LYS B C 1
ATOM 2033 O O . LYS B 1 102 ? 0.139 22.062 14.906 1 97.69 102 LYS B O 1
ATOM 2038 N N . ALA B 1 103 ? 0.654 21.578 17.016 1 96.62 103 ALA B N 1
ATOM 2039 C CA . ALA B 1 103 ? 2.047 21.984 16.844 1 96.62 103 ALA B CA 1
ATOM 2040 C C . ALA B 1 103 ? 2.775 21.078 15.867 1 96.62 103 ALA B C 1
ATOM 2042 O O . ALA B 1 103 ? 3.713 21.5 15.188 1 96.62 103 ALA B O 1
ATOM 2043 N N . MET B 1 104 ? 2.32 19.875 15.711 1 97.19 104 MET B N 1
ATOM 2044 C CA . MET B 1 104 ? 2.947 18.875 14.844 1 97.19 104 MET B CA 1
ATOM 2045 C C . MET B 1 104 ? 2.818 19.281 13.375 1 97.19 104 MET B C 1
ATOM 2047 O O . MET B 1 104 ? 3.574 18.797 12.531 1 97.19 104 MET B O 1
ATOM 2051 N N . GLU B 1 105 ? 1.83 20.109 13.086 1 96.81 105 GLU B N 1
ATOM 2052 C CA . GLU B 1 105 ? 1.657 20.531 11.695 1 96.81 105 GLU B CA 1
ATOM 2053 C C . GLU B 1 105 ? 2.906 21.234 11.172 1 96.81 105 GLU B C 1
ATOM 2055 O O . GLU B 1 105 ? 3.369 20.953 10.07 1 96.81 105 GLU B O 1
ATOM 2060 N N . GLU B 1 106 ? 3.393 22.172 12.016 1 96.31 106 GLU B N 1
ATOM 2061 C CA . GLU B 1 106 ? 4.582 22.922 11.617 1 96.31 106 GLU B CA 1
ATOM 2062 C C . GLU B 1 106 ? 5.801 22 11.523 1 96.31 106 GLU B C 1
ATOM 2064 O O . GLU B 1 106 ? 6.629 22.156 10.617 1 96.31 106 GLU B O 1
ATOM 2069 N N . GLN B 1 107 ? 5.883 21.094 12.422 1 96.25 107 GLN B N 1
ATOM 2070 C CA . GLN B 1 107 ? 6.973 20.125 12.383 1 96.25 107 GLN B CA 1
ATOM 2071 C C . GLN B 1 107 ? 6.914 19.297 11.102 1 96.25 107 GLN B C 1
ATOM 2073 O O . GLN B 1 107 ? 7.934 19.094 10.445 1 96.25 107 GLN B O 1
ATOM 2078 N N . ALA B 1 108 ? 5.75 18.781 10.766 1 96.56 108 ALA B N 1
ATOM 2079 C CA . ALA B 1 108 ? 5.551 18 9.555 1 96.56 108 ALA B CA 1
ATOM 2080 C C . ALA B 1 108 ? 5.891 18.828 8.312 1 96.56 108 ALA B C 1
ATOM 2082 O O . ALA B 1 108 ? 6.539 18.328 7.387 1 96.56 108 ALA B O 1
ATOM 2083 N N . TYR B 1 109 ? 5.457 20.094 8.328 1 95.5 109 TYR B N 1
ATOM 2084 C CA . TYR B 1 109 ? 5.711 20.984 7.199 1 95.5 109 TYR B CA 1
ATOM 2085 C C . TYR B 1 109 ? 7.207 21.156 6.969 1 95.5 109 TYR B C 1
ATOM 2087 O O . TYR B 1 109 ? 7.66 21.25 5.828 1 95.5 109 TYR B O 1
ATOM 2095 N N . GLN B 1 110 ? 7.977 21.141 7.988 1 94.62 110 GLN B N 1
ATOM 2096 C CA . GLN B 1 110 ? 9.414 21.375 7.902 1 94.62 110 GLN B CA 1
ATOM 2097 C C . GLN B 1 110 ? 10.148 20.125 7.434 1 94.62 110 GLN B C 1
ATOM 2099 O O . GLN B 1 110 ? 11.164 20.219 6.742 1 94.62 110 GLN B O 1
ATOM 2104 N N . VAL B 1 111 ? 9.602 18.984 7.746 1 95.19 111 VAL B N 1
ATOM 2105 C CA . VAL B 1 111 ? 10.398 17.766 7.598 1 95.19 111 VAL B CA 1
ATOM 2106 C C . VAL B 1 111 ? 9.922 16.984 6.367 1 95.19 111 VAL B C 1
ATOM 2108 O O . VAL B 1 111 ? 10.734 16.438 5.617 1 95.19 111 VAL B O 1
ATOM 2111 N N . ILE B 1 112 ? 8.672 16.969 6.066 1 94.44 112 ILE B N 1
ATOM 2112 C CA . ILE B 1 112 ? 8.133 15.984 5.133 1 94.44 112 ILE B CA 1
ATOM 2113 C C . ILE B 1 112 ? 8.352 16.469 3.699 1 94.44 112 ILE B C 1
ATOM 2115 O O . ILE B 1 112 ? 8.922 15.742 2.877 1 94.44 112 ILE B O 1
ATOM 2119 N N . PRO B 1 113 ? 7.969 17.75 3.371 1 92.12 113 PRO B N 1
ATOM 2120 C CA . PRO B 1 113 ? 8.188 18.172 1.987 1 92.12 113 PRO B CA 1
ATOM 2121 C C . PRO B 1 113 ? 9.664 18.125 1.584 1 92.12 113 PRO B C 1
ATOM 2123 O O . PRO B 1 113 ? 9.992 17.656 0.495 1 92.12 113 PRO B O 1
ATOM 2126 N N . ALA B 1 114 ? 10.531 18.578 2.463 1 91.19 114 ALA B N 1
ATOM 2127 C CA . ALA B 1 114 ? 11.961 18.578 2.168 1 91.19 114 ALA B CA 1
ATOM 2128 C C . ALA B 1 114 ? 12.5 17.156 2.074 1 91.19 114 ALA B C 1
ATOM 2130 O O . ALA B 1 114 ? 13.273 16.828 1.169 1 91.19 114 ALA B O 1
ATOM 2131 N N . GLY B 1 115 ? 12.156 16.297 3.008 1 92.62 115 GLY B N 1
ATOM 2132 C CA . GLY B 1 115 ? 12.609 14.914 3.008 1 92.62 115 GLY B CA 1
ATOM 2133 C C . GLY B 1 115 ? 12.133 14.125 1.803 1 92.62 115 GLY B C 1
ATOM 2134 O O . GLY B 1 115 ? 12.922 13.461 1.135 1 92.62 115 GLY B O 1
ATOM 2135 N N . MET B 1 116 ? 10.844 14.242 1.521 1 91.81 116 MET B N 1
ATOM 2136 C CA . MET B 1 116 ? 10.289 13.523 0.379 1 91.81 116 MET B CA 1
ATOM 2137 C C . MET B 1 116 ? 10.789 14.117 -0.934 1 91.81 116 MET B C 1
ATOM 2139 O O . MET B 1 116 ? 10.977 13.391 -1.914 1 91.81 116 MET B O 1
ATOM 2143 N N . GLY B 1 117 ? 10.945 15.469 -0.928 1 89.94 117 GLY B N 1
ATOM 2144 C CA . GLY B 1 117 ? 11.555 16.109 -2.086 1 89.94 117 GLY B CA 1
ATOM 2145 C C . GLY B 1 117 ? 12.93 15.547 -2.41 1 89.94 117 GLY B C 1
ATOM 2146 O O . GLY B 1 117 ? 13.258 15.336 -3.578 1 89.94 117 GLY B O 1
ATOM 2147 N N . ARG B 1 118 ? 13.688 15.297 -1.415 1 89.69 118 ARG B N 1
ATOM 2148 C CA . ARG B 1 118 ? 15.008 14.711 -1.598 1 89.69 118 ARG B CA 1
ATOM 2149 C C . ARG B 1 118 ? 14.914 13.289 -2.141 1 89.69 118 ARG B C 1
ATOM 2151 O O . ARG B 1 118 ? 15.672 12.906 -3.029 1 89.69 118 ARG B O 1
ATOM 2158 N N . GLU B 1 119 ? 14.008 12.477 -1.595 1 88.94 119 GLU B N 1
ATOM 2159 C CA . GLU B 1 119 ? 13.828 11.094 -2.021 1 88.94 119 GLU B CA 1
ATOM 2160 C C . GLU B 1 119 ? 13.383 11.023 -3.48 1 88.94 119 GLU B C 1
ATOM 2162 O O . GLU B 1 119 ? 13.75 10.086 -4.199 1 88.94 119 GLU B O 1
ATOM 2167 N N . LEU B 1 120 ? 12.656 12.023 -3.879 1 87.94 120 LEU B N 1
ATOM 2168 C CA . LEU B 1 120 ? 12.062 11.969 -5.211 1 87.94 120 LEU B CA 1
ATOM 2169 C C . LEU B 1 120 ? 12.75 12.953 -6.152 1 87.94 120 LEU B C 1
ATOM 2171 O O . LEU B 1 120 ? 12.25 13.234 -7.238 1 87.94 120 LEU B O 1
ATOM 2175 N N . SER B 1 121 ? 13.844 13.547 -5.793 1 85.12 121 SER B N 1
ATOM 2176 C CA . SER B 1 121 ? 14.516 14.617 -6.527 1 85.12 121 SER B CA 1
ATOM 2177 C C . SER B 1 121 ? 14.922 14.156 -7.922 1 85.12 121 SER B C 1
ATOM 2179 O O . SER B 1 121 ? 14.922 14.945 -8.867 1 85.12 121 SER B O 1
ATOM 2181 N N . ALA B 1 122 ? 15.188 12.898 -8.094 1 82.06 122 ALA B N 1
ATOM 2182 C CA . ALA B 1 122 ? 15.641 12.391 -9.383 1 82.06 122 ALA B CA 1
ATOM 2183 C C . ALA B 1 122 ? 14.461 11.922 -10.234 1 82.06 122 ALA B C 1
ATOM 2185 O O . ALA B 1 122 ? 14.641 11.469 -11.367 1 82.06 122 ALA B O 1
ATOM 2186 N N . CYS B 1 123 ? 13.32 12.047 -9.625 1 83.62 123 CYS B N 1
ATOM 2187 C CA . CYS B 1 123 ? 12.141 11.625 -10.367 1 83.62 123 CYS B CA 1
ATOM 2188 C C . CYS B 1 123 ? 11.836 12.586 -11.5 1 83.62 123 CYS B C 1
ATOM 2190 O O . CYS B 1 123 ? 11.664 13.789 -11.281 1 83.62 123 CYS B O 1
ATOM 2192 N N . PRO B 1 124 ? 11.758 12.18 -12.672 1 81 124 PRO B N 1
ATOM 2193 C CA . PRO B 1 124 ? 11.617 13.055 -13.836 1 81 124 PRO B CA 1
ATOM 2194 C C . PRO B 1 124 ? 10.195 13.594 -14.008 1 81 124 PRO B C 1
ATOM 2196 O O . PRO B 1 124 ? 9.906 14.281 -14.984 1 81 124 PRO B O 1
ATOM 2199 N N . PHE B 1 125 ? 9.391 13.344 -13.062 1 79.69 125 PHE B N 1
ATOM 2200 C CA . PHE B 1 125 ? 7.988 13.727 -13.195 1 79.69 125 PHE B CA 1
ATOM 2201 C C . PHE B 1 125 ? 7.848 15.234 -13.281 1 79.69 125 PHE B C 1
ATOM 2203 O O . PHE B 1 125 ? 8.492 15.977 -12.531 1 79.69 125 PHE B O 1
AT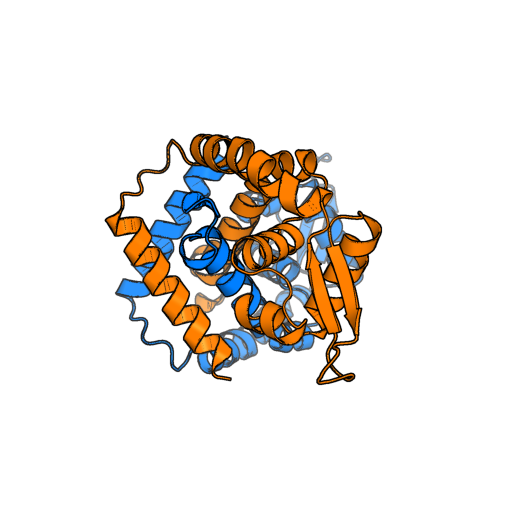OM 2210 N N . GLN B 1 126 ? 7.055 15.688 -14.281 1 81.5 126 GLN B N 1
ATOM 2211 C CA . GLN B 1 126 ? 6.598 17.062 -14.383 1 81.5 126 GLN B CA 1
ATOM 2212 C C . GLN B 1 126 ? 5.188 17.219 -13.82 1 81.5 126 GLN B C 1
ATOM 2214 O O . GLN B 1 126 ? 4.531 16.234 -13.484 1 81.5 126 GLN B O 1
ATOM 2219 N N . PHE B 1 127 ? 4.773 18.469 -13.68 1 78.19 127 PHE B N 1
ATOM 2220 C CA . PHE B 1 127 ? 3.459 18.75 -13.117 1 78.19 127 PHE B CA 1
ATOM 2221 C C . PHE B 1 127 ? 2.375 17.984 -13.859 1 78.19 127 PHE B C 1
ATOM 2223 O O . PHE B 1 127 ? 1.497 17.391 -13.234 1 78.19 127 PHE B O 1
ATOM 2230 N N . ASP B 1 128 ? 2.473 17.922 -15.102 1 82.25 128 ASP B N 1
ATOM 2231 C CA . ASP B 1 128 ? 1.475 17.234 -15.922 1 82.25 128 ASP B CA 1
ATOM 2232 C C . ASP B 1 128 ? 1.479 15.734 -15.656 1 82.25 128 ASP B C 1
ATOM 2234 O O . ASP B 1 128 ? 0.425 15.094 -15.672 1 82.25 128 ASP B O 1
ATOM 2238 N N . ASP B 1 129 ? 2.641 15.227 -15.375 1 85.44 129 ASP B N 1
ATOM 2239 C CA . ASP B 1 129 ? 2.758 13.805 -15.07 1 85.44 129 ASP B CA 1
ATOM 2240 C C . ASP B 1 129 ? 2.053 13.461 -13.758 1 85.44 129 ASP B C 1
ATOM 2242 O O . ASP B 1 129 ? 1.365 12.445 -13.672 1 85.44 129 ASP B O 1
ATOM 2246 N N . TYR B 1 130 ? 2.164 14.383 -12.898 1 84.81 130 TYR B N 1
ATOM 2247 C CA . TYR B 1 130 ? 1.554 14.172 -11.594 1 84.81 130 TYR B CA 1
ATOM 2248 C C . TYR B 1 130 ? 0.033 14.211 -11.688 1 84.81 130 TYR B C 1
ATOM 2250 O O . TYR B 1 130 ? -0.654 13.398 -11.07 1 84.81 130 TYR B O 1
ATOM 2258 N N . GLU B 1 131 ? -0.449 15.125 -12.43 1 89.38 131 GLU B N 1
ATOM 2259 C CA . GLU B 1 131 ? -1.894 15.25 -12.602 1 89.38 131 GLU B CA 1
ATOM 2260 C C . GLU B 1 131 ? -2.471 14.023 -13.297 1 89.38 131 GLU B C 1
ATOM 2262 O O . GLU B 1 131 ? -3.547 13.539 -12.93 1 89.38 131 GLU B O 1
ATOM 2267 N N . ARG B 1 132 ? -1.767 13.57 -14.219 1 89.94 132 ARG B N 1
ATOM 2268 C CA . ARG B 1 132 ? -2.197 12.375 -14.938 1 89.94 132 ARG B CA 1
ATOM 2269 C C . ARG B 1 132 ? -2.209 11.156 -14.023 1 89.94 132 ARG B C 1
ATOM 2271 O O . ARG B 1 132 ? -3.184 10.406 -14 1 89.94 132 ARG B O 1
ATOM 2278 N N . LEU B 1 133 ? -1.135 11.008 -13.352 1 92.19 133 LEU B N 1
ATOM 2279 C CA . LEU B 1 133 ? -1.048 9.898 -12.406 1 92.19 133 LEU B CA 1
ATOM 2280 C C . LEU B 1 133 ? -2.168 9.977 -11.375 1 92.19 133 LEU B C 1
ATOM 2282 O O . LEU B 1 133 ? -2.824 8.969 -11.094 1 92.19 133 LEU B O 1
ATOM 2286 N N . ALA B 1 134 ? -2.389 11.164 -10.883 1 92.31 134 ALA B N 1
ATOM 2287 C CA . ALA B 1 134 ? -3.461 11.367 -9.914 1 92.31 134 ALA B CA 1
ATOM 2288 C C . ALA B 1 134 ? -4.812 10.977 -10.5 1 92.31 134 ALA B C 1
ATOM 2290 O O . ALA B 1 134 ? -5.617 10.312 -9.836 1 92.31 134 ALA B O 1
ATOM 2291 N N . GLY B 1 135 ? -5.023 11.344 -11.727 1 92 135 GLY B N 1
ATOM 2292 C CA . GLY B 1 135 ? -6.273 11 -12.391 1 92 135 GLY B CA 1
ATOM 2293 C C . GLY B 1 135 ? -6.465 9.508 -12.57 1 92 135 GLY B C 1
ATOM 2294 O O . GLY B 1 135 ? -7.562 8.992 -12.367 1 92 135 GLY B O 1
ATOM 2295 N N . GLU B 1 136 ? -5.445 8.867 -12.969 1 92.62 136 GLU B N 1
ATOM 2296 C CA . GLU B 1 136 ? -5.508 7.418 -13.141 1 92.62 136 GLU B CA 1
ATOM 2297 C C . GLU B 1 136 ? -5.777 6.715 -11.812 1 92.62 136 GLU B C 1
ATOM 2299 O O . GLU B 1 136 ? -6.598 5.797 -11.742 1 92.62 136 GLU B O 1
ATOM 2304 N N . LEU B 1 137 ? -5.117 7.137 -10.789 1 94.12 137 LEU B N 1
ATOM 2305 C CA . LEU B 1 137 ? -5.32 6.566 -9.461 1 94.12 137 LEU B CA 1
ATOM 2306 C C . LEU B 1 137 ? -6.742 6.824 -8.977 1 94.12 137 LEU B C 1
ATOM 2308 O O . LEU B 1 137 ? -7.379 5.934 -8.406 1 94.12 137 LEU B O 1
ATOM 2312 N N . ASP B 1 138 ? -7.262 8.023 -9.234 1 93.88 138 ASP B N 1
ATOM 2313 C CA . ASP B 1 138 ? -8.633 8.344 -8.852 1 93.88 138 ASP B CA 1
ATOM 2314 C C . ASP B 1 138 ? -9.633 7.426 -9.555 1 93.88 138 ASP B C 1
ATOM 2316 O O . ASP B 1 138 ? -10.625 7.008 -8.969 1 93.88 138 ASP B O 1
ATOM 2320 N N . THR B 1 139 ? -9.391 7.141 -10.812 1 93.06 139 THR B N 1
ATOM 2321 C CA . THR B 1 139 ? -10.25 6.242 -11.57 1 93.06 139 THR B CA 1
ATOM 2322 C C . THR B 1 139 ? -10.266 4.852 -10.938 1 93.06 139 THR B C 1
ATOM 2324 O O . THR B 1 139 ? -11.336 4.246 -10.789 1 93.06 139 THR B O 1
ATOM 2327 N N . ILE B 1 140 ? -9.102 4.375 -10.57 1 92.88 140 ILE B N 1
ATOM 2328 C CA . ILE B 1 140 ? -8.992 3.07 -9.922 1 92.88 140 ILE B CA 1
ATOM 2329 C C . ILE B 1 140 ? -9.734 3.092 -8.594 1 92.88 140 ILE B C 1
ATOM 2331 O O . ILE B 1 140 ? -10.531 2.195 -8.297 1 92.88 140 ILE B O 1
ATOM 2335 N N . ILE B 1 141 ? -9.523 4.098 -7.789 1 94.75 141 ILE B N 1
ATOM 2336 C CA . ILE B 1 141 ? -10.133 4.246 -6.473 1 94.75 141 ILE B CA 1
ATOM 2337 C C . ILE B 1 141 ? -11.656 4.273 -6.605 1 94.75 141 ILE B C 1
ATOM 2339 O O . ILE B 1 141 ? -12.359 3.551 -5.898 1 94.75 141 ILE B O 1
ATOM 2343 N N . ASN B 1 142 ? -12.125 5.035 -7.539 1 93.5 142 ASN B N 1
ATOM 2344 C CA . ASN B 1 142 ? -13.562 5.176 -7.73 1 93.5 142 ASN B CA 1
ATOM 2345 C C . ASN B 1 142 ? -14.195 3.869 -8.203 1 93.5 142 ASN B C 1
ATOM 2347 O O . ASN B 1 142 ? -15.328 3.549 -7.82 1 93.5 142 ASN B O 1
ATOM 2351 N N . THR B 1 143 ? -13.484 3.156 -9.008 1 91.56 143 THR B N 1
ATOM 2352 C CA . THR B 1 143 ? -13.969 1.874 -9.508 1 91.56 143 THR B CA 1
ATOM 2353 C C . THR B 1 143 ? -14.078 0.859 -8.375 1 91.56 143 THR B C 1
ATOM 2355 O O . THR B 1 143 ? -15.055 0.114 -8.289 1 91.56 143 THR B O 1
ATOM 2358 N N . LEU B 1 144 ? -13.156 0.906 -7.473 1 91.81 144 LEU B N 1
ATOM 2359 C CA . LEU B 1 144 ? -13.094 -0.104 -6.422 1 91.81 144 LEU B CA 1
ATOM 2360 C C . LEU B 1 144 ? -14 0.275 -5.254 1 91.81 144 LEU B C 1
ATOM 2362 O O . LEU B 1 144 ? -14.43 -0.593 -4.496 1 91.81 144 LEU B O 1
ATOM 2366 N N . ARG B 1 145 ? -14.25 1.534 -5.012 1 86.25 145 ARG B N 1
ATOM 2367 C CA . ARG B 1 145 ? -15.117 1.994 -3.928 1 86.25 145 ARG B CA 1
ATOM 2368 C C . ARG B 1 145 ? -16.578 1.729 -4.246 1 86.25 145 ARG B C 1
ATOM 2370 O O . ARG B 1 145 ? -17.406 1.603 -3.338 1 86.25 145 ARG B O 1
ATOM 2377 N N . GLN B 1 146 ? -17.062 2.021 -5.496 1 69.88 146 GLN B N 1
ATOM 2378 C CA . GLN B 1 146 ? -18.453 1.877 -5.883 1 69.88 146 GLN B CA 1
ATOM 2379 C C . GLN B 1 146 ? -18.984 0.479 -5.555 1 69.88 146 GLN B C 1
ATOM 2381 O O . GLN B 1 146 ? -20.188 0.288 -5.355 1 69.88 146 GLN B O 1
ATOM 2386 N N . ARG B 1 147 ? -18.219 -0.422 -5.047 1 55.97 147 ARG B N 1
ATOM 2387 C CA . ARG B 1 147 ? -18.859 -1.7 -4.762 1 55.97 147 ARG B CA 1
ATOM 2388 C C . ARG B 1 147 ? -19.109 -1.866 -3.266 1 55.97 147 ARG B C 1
ATOM 2390 O O . ARG B 1 147 ? -18.344 -1.362 -2.443 1 55.97 147 ARG B O 1
#

Organism: Xylanibacter ruminicola (strain ATCC 19189 / DSM 19721 / CIP 105475 / JCM 8958 / 23) (NCBI:txid264731)

InterPro domains:
  IPR000835 MarR-type HTH domain [PR00598] (69-84)
  IPR000835 MarR-type HTH domain [PR00598] (88-104)
  IPR000835 MarR-type HTH domain [PS50995] (8-147)
  IPR000835 MarR-type HTH domain [SM00347] (28-132)
  IPR036388 Winged helix-like DNA-binding domain superfamily [G3DSA:1.10.10.10] (1-145)
  IPR036390 Winged helix DNA-binding domain superfamily [SSF46785] (3-145)
  IPR055166 Transcriptional regulator SarA/SarZ/Rot-like, helix-turn-helix domain [PF22381] (25-103)